Prot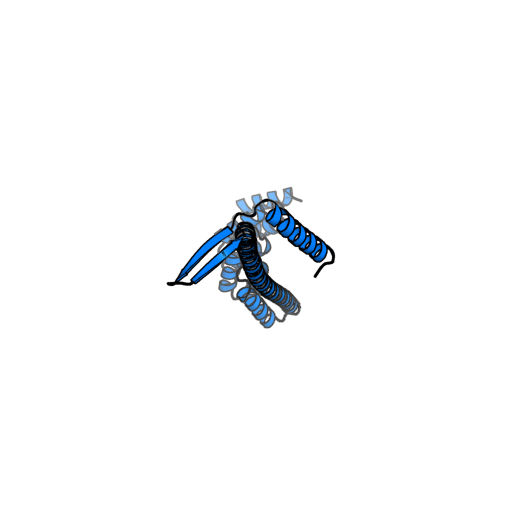ein AF-A0A382G0H4-F1 (afdb_monomer_lite)

InterPro domains:
  IPR011990 Tetratricopeptide-like helical domain superfamily [G3DSA:1.25.40.10] (64-218)
  IPR011990 Tetratricopeptide-like helical domain superfamily [SSF48452] (85-215)
  IPR019734 Tetratricopeptide repeat [PS50005] (88-121)
  IPR019734 Tetratricopeptide repeat [PS50005] (122-155)
  IPR019734 Tetratricopeptide repeat [SM00028] (88-121)
  IPR019734 Tetratricopeptide repeat [SM00028] (122-155)
  IPR019734 Tetratricopeptide repeat [SM00028] (156-189)

Structure (mmCIF, N/CA/C/O backbone):
data_AF-A0A382G0H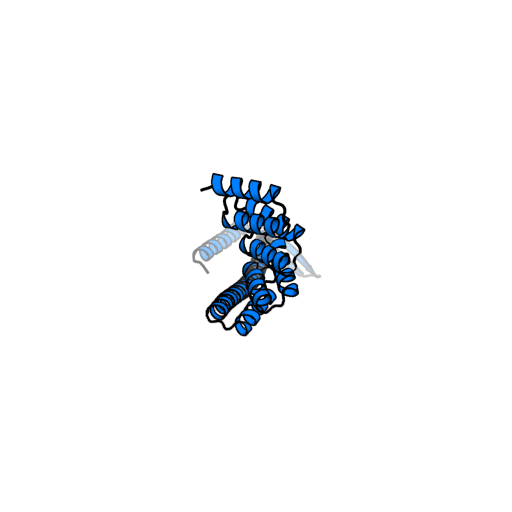4-F1
#
_entry.id   AF-A0A382G0H4-F1
#
loop_
_atom_site.group_PDB
_atom_site.id
_atom_site.type_symbol
_atom_site.label_atom_id
_atom_site.label_alt_id
_atom_site.label_comp_id
_atom_site.label_asym_id
_atom_site.label_entity_id
_atom_site.label_seq_id
_atom_site.pdbx_PDB_ins_code
_atom_site.Cartn_x
_atom_site.Cartn_y
_atom_site.Cartn_z
_atom_site.occupancy
_atom_site.B_iso_or_equiv
_atom_site.auth_seq_id
_atom_site.auth_comp_id
_atom_site.auth_asym_id
_atom_site.auth_atom_id
_atom_site.pdbx_PDB_model_num
ATOM 1 N N . VAL A 1 1 ? -27.866 -7.257 52.439 1.00 52.38 1 VAL A N 1
ATOM 2 C CA . VAL A 1 1 ? -27.111 -6.586 53.526 1.00 52.38 1 VAL A CA 1
ATOM 3 C C . VAL A 1 1 ? -26.127 -7.596 54.090 1.00 52.38 1 VAL A C 1
ATOM 5 O O . VAL A 1 1 ? -26.541 -8.709 54.379 1.00 52.38 1 VAL A O 1
ATOM 8 N N . SER A 1 2 ? -24.834 -7.273 54.139 1.00 75.44 2 SER A N 1
ATOM 9 C CA . SER A 1 2 ? -23.811 -8.191 54.664 1.00 75.44 2 SER A CA 1
ATOM 10 C C . SER A 1 2 ? -23.926 -8.290 56.189 1.00 75.44 2 SER A C 1
ATOM 12 O O . SER A 1 2 ? -24.222 -7.288 56.835 1.00 75.44 2 SER A O 1
ATOM 14 N N . PHE A 1 3 ? -23.655 -9.458 56.782 1.00 86.00 3 PHE A N 1
ATOM 15 C CA . PHE A 1 3 ? -23.614 -9.647 58.244 1.00 86.00 3 PHE A CA 1
ATOM 16 C C . PHE A 1 3 ? -22.713 -8.610 58.943 1.00 86.00 3 PHE A C 1
ATOM 18 O O . PHE A 1 3 ? -23.060 -8.076 59.994 1.00 86.00 3 PHE A O 1
ATOM 25 N N . LYS A 1 4 ? -21.608 -8.214 58.292 1.00 79.81 4 LYS A N 1
ATOM 26 C CA . LYS A 1 4 ? -20.722 -7.140 58.772 1.00 79.81 4 LYS A CA 1
ATOM 27 C C . LYS A 1 4 ? -21.429 -5.783 58.866 1.00 79.81 4 LYS A C 1
ATOM 29 O O . LYS A 1 4 ? -21.176 -5.029 59.796 1.00 79.81 4 LYS A O 1
ATOM 34 N N . SER A 1 5 ? -22.336 -5.477 57.938 1.00 70.25 5 SER A N 1
ATOM 35 C CA . SER A 1 5 ? -23.100 -4.223 57.934 1.00 70.25 5 SER A CA 1
ATOM 36 C C . SER A 1 5 ? -24.075 -4.137 59.111 1.00 70.25 5 SER A C 1
ATOM 38 O O . SER A 1 5 ? -24.280 -3.053 59.645 1.00 70.25 5 SER A O 1
ATOM 40 N N . ILE A 1 6 ? -24.637 -5.272 59.542 1.00 82.88 6 ILE A N 1
ATOM 41 C CA . ILE A 1 6 ? -25.563 -5.340 60.682 1.00 82.88 6 ILE A CA 1
ATOM 42 C C . ILE A 1 6 ? -24.813 -5.083 61.997 1.00 82.88 6 ILE A C 1
ATOM 44 O O . ILE A 1 6 ? -25.266 -4.283 62.808 1.00 82.88 6 ILE A O 1
ATOM 48 N N . ILE A 1 7 ? -23.634 -5.690 62.183 1.00 88.69 7 ILE A N 1
ATOM 49 C CA . ILE A 1 7 ? -22.802 -5.477 63.383 1.00 88.69 7 ILE A CA 1
ATOM 50 C C . ILE A 1 7 ? -22.368 -4.011 63.506 1.00 88.69 7 ILE A C 1
ATOM 52 O O . ILE A 1 7 ? -22.467 -3.428 64.583 1.00 88.69 7 ILE A O 1
ATOM 56 N N . ILE A 1 8 ? -21.925 -3.398 62.403 1.00 79.31 8 ILE A N 1
ATOM 57 C CA . ILE A 1 8 ? -21.518 -1.985 62.387 1.00 79.31 8 ILE A CA 1
ATOM 58 C C . ILE A 1 8 ? -22.703 -1.081 62.745 1.00 79.31 8 ILE A C 1
ATOM 60 O O . ILE A 1 8 ? -22.550 -0.159 63.541 1.00 79.31 8 ILE A O 1
ATOM 64 N N . PHE A 1 9 ? -23.893 -1.363 62.208 1.00 80.06 9 PHE A N 1
ATOM 65 C CA . PHE A 1 9 ? -25.100 -0.605 62.532 1.00 80.06 9 PHE A CA 1
ATOM 66 C C . PHE A 1 9 ? -25.438 -0.677 64.028 1.00 80.06 9 PHE A C 1
ATOM 68 O O . PHE A 1 9 ? -25.633 0.358 64.661 1.00 80.06 9 PHE A O 1
ATOM 75 N N . ILE A 1 10 ? -25.431 -1.881 64.610 1.00 81.56 10 ILE A N 1
ATOM 76 C CA . ILE A 1 10 ? -25.701 -2.083 66.041 1.00 81.56 10 ILE A CA 1
ATOM 77 C C . ILE A 1 10 ? -24.675 -1.336 66.906 1.00 81.56 10 ILE A C 1
ATOM 79 O O . ILE A 1 10 ? -25.057 -0.674 67.869 1.00 81.56 10 ILE A O 1
ATOM 83 N N . PHE A 1 11 ? -23.390 -1.382 66.543 1.00 86.56 11 PHE A N 1
ATOM 84 C CA . PHE A 1 11 ? -22.334 -0.651 67.246 1.00 86.56 11 PHE A CA 1
ATOM 85 C C . PHE A 1 11 ? -22.584 0.864 67.253 1.00 86.56 11 PHE A C 1
ATOM 87 O O . PHE A 1 11 ? -22.510 1.484 68.309 1.00 86.56 11 PHE A O 1
ATOM 94 N N . PHE A 1 12 ? -22.938 1.460 66.110 1.00 79.88 12 PHE A N 1
ATOM 95 C CA . PHE A 1 12 ? -23.222 2.898 66.027 1.00 79.88 12 PHE A CA 1
ATOM 96 C C . PHE A 1 12 ? -24.489 3.306 66.784 1.00 79.88 12 PHE A C 1
ATOM 98 O O . PHE A 1 12 ? -24.506 4.375 67.391 1.00 79.88 12 PHE A O 1
ATOM 105 N N . VAL A 1 13 ? -25.525 2.462 66.797 1.00 80.06 13 VAL A N 1
ATOM 106 C CA . VAL A 1 13 ? -26.732 2.699 67.606 1.00 80.06 13 VAL A CA 1
ATOM 107 C C . VAL A 1 13 ? -26.384 2.706 69.095 1.00 80.06 13 VAL A C 1
ATOM 109 O O . VAL A 1 13 ? -26.724 3.657 69.795 1.00 80.06 13 VAL A O 1
ATOM 112 N N . LEU A 1 14 ? -25.647 1.699 69.575 1.00 82.62 14 LEU A N 1
ATOM 113 C CA . LEU A 1 14 ? -25.214 1.628 70.975 1.00 82.62 14 LEU A CA 1
ATOM 114 C C . LEU A 1 14 ? -24.293 2.794 71.354 1.00 82.62 14 LEU A C 1
ATOM 116 O O . LEU A 1 14 ? -24.455 3.385 72.420 1.00 82.62 14 LEU A O 1
ATOM 120 N N . LEU A 1 15 ? -23.369 3.165 70.467 1.00 80.75 15 LEU A N 1
ATOM 121 C CA . LEU A 1 15 ? -22.464 4.293 70.663 1.00 80.75 15 LEU A CA 1
ATOM 122 C C . LEU A 1 15 ? -23.224 5.629 70.718 1.00 80.75 15 LEU A C 1
ATOM 124 O O . LEU A 1 15 ? -22.928 6.467 71.566 1.00 80.75 15 LEU A O 1
ATOM 128 N N . SER A 1 16 ? -24.241 5.811 69.869 1.00 72.50 16 SER A N 1
ATOM 129 C CA . SER A 1 16 ? -25.117 6.989 69.890 1.00 72.50 16 SER A CA 1
ATOM 130 C C . SER A 1 16 ? -25.909 7.087 71.193 1.00 72.50 16 SER A C 1
ATOM 132 O O . SER A 1 16 ? -26.017 8.173 71.758 1.00 72.50 16 SER A O 1
ATOM 134 N N . VAL A 1 17 ? -26.448 5.966 71.684 1.00 79.06 17 VAL A N 1
ATOM 135 C CA . VAL A 1 17 ? -27.155 5.911 72.973 1.00 79.06 17 VAL A CA 1
ATOM 136 C C . VAL A 1 17 ? -26.199 6.254 74.117 1.00 79.06 17 VAL A C 1
ATOM 138 O O . VAL A 1 17 ? -26.518 7.099 74.947 1.00 79.06 17 VAL A O 1
ATOM 141 N N . TYR A 1 18 ? -24.999 5.672 74.127 1.00 81.50 18 TYR A N 1
ATOM 142 C CA . TYR A 1 18 ? -23.977 5.943 75.140 1.00 81.50 18 TYR A CA 1
ATOM 143 C C . TYR A 1 18 ? -23.572 7.426 75.190 1.00 81.50 18 TYR A C 1
ATOM 145 O O . TYR A 1 18 ? -23.560 8.033 76.260 1.00 81.50 18 TYR A O 1
ATOM 153 N N . PHE A 1 19 ? -23.310 8.049 74.038 1.00 73.69 19 PHE A N 1
ATOM 154 C CA . PHE A 1 19 ? -22.972 9.473 73.992 1.00 73.69 19 PHE A CA 1
ATOM 155 C C . PHE A 1 19 ? -24.142 10.399 74.338 1.00 73.69 19 PHE A C 1
ATOM 157 O O . PHE A 1 19 ? -23.893 11.494 74.843 1.00 73.69 19 PHE A O 1
ATOM 164 N N . SER A 1 20 ? -25.390 9.968 74.118 1.00 72.56 20 SER A N 1
ATOM 165 C CA . SER A 1 20 ? -26.579 10.704 74.564 1.00 72.56 20 SER A CA 1
ATOM 166 C C . SER A 1 20 ? -26.647 10.815 76.087 1.00 72.56 20 SER A C 1
ATOM 168 O O . SER A 1 20 ? -27.095 11.837 76.594 1.00 72.56 20 SER A O 1
ATOM 170 N N . PHE A 1 21 ? -26.187 9.794 76.817 1.00 78.94 21 PHE A N 1
ATOM 171 C CA . PHE A 1 21 ? -26.101 9.855 78.279 1.00 78.94 21 PHE A CA 1
ATOM 172 C C . PHE A 1 21 ? -24.959 10.755 78.762 1.00 78.94 21 PHE A C 1
ATOM 174 O O . PHE A 1 21 ? -25.092 11.411 79.790 1.00 78.94 21 PHE A O 1
ATOM 181 N N . LEU A 1 22 ? -23.846 10.804 78.023 1.00 77.25 22 LEU A N 1
ATOM 182 C CA . LEU A 1 22 ? -22.690 11.635 78.376 1.00 77.25 22 LEU A CA 1
ATOM 183 C C . LEU A 1 22 ? -22.884 13.124 78.059 1.00 77.25 22 LEU A C 1
ATOM 185 O O . LEU A 1 22 ? -22.240 13.959 78.685 1.00 77.25 22 LEU A O 1
ATOM 189 N N . ASN A 1 23 ? -23.748 13.462 77.098 1.00 69.06 23 ASN A N 1
ATOM 190 C CA . ASN A 1 23 ? -24.004 14.837 76.666 1.00 69.06 23 ASN A CA 1
ATOM 191 C C . ASN A 1 23 ? -25.517 15.121 76.653 1.00 69.06 23 ASN A C 1
ATOM 193 O O . ASN A 1 23 ? -26.131 15.089 75.585 1.00 69.06 23 ASN A O 1
ATOM 197 N N . PRO A 1 24 ? -26.124 15.427 77.814 1.00 72.44 24 PRO A N 1
ATOM 198 C CA . PRO A 1 24 ? -27.562 15.671 77.938 1.00 72.44 24 PRO A CA 1
ATOM 199 C C . PRO A 1 24 ? -27.994 17.050 77.410 1.00 72.44 24 PRO A C 1
ATOM 201 O O . PRO A 1 24 ? -29.149 17.429 77.557 1.00 72.44 24 PRO A O 1
ATOM 204 N N . HIS A 1 25 ? -27.075 17.831 76.835 1.00 76.69 25 HIS A N 1
ATOM 205 C CA . HIS A 1 25 ? -27.379 19.156 76.311 1.00 76.69 25 HIS A CA 1
ATOM 206 C C . HIS A 1 25 ? -28.291 19.062 75.082 1.00 76.69 25 HIS A C 1
ATOM 208 O O . HIS A 1 25 ? -27.934 18.489 74.044 1.00 76.69 25 HIS A O 1
ATOM 214 N N . GLU A 1 26 ? -29.471 19.652 75.220 1.00 78.44 26 GLU A N 1
ATOM 215 C CA . GLU A 1 26 ? -30.471 19.776 74.169 1.00 78.44 26 GLU A CA 1
ATOM 216 C C . GLU A 1 26 ? -30.287 21.092 73.410 1.00 78.44 26 GLU A C 1
ATOM 218 O O . GLU A 1 26 ? -29.771 22.080 73.937 1.00 78.44 26 GLU A O 1
ATOM 223 N N . VAL A 1 27 ? -30.663 21.079 72.136 1.00 81.31 27 VAL A N 1
ATOM 224 C CA . VAL A 1 27 ? -30.616 22.235 71.246 1.00 81.31 27 VAL A CA 1
ATOM 225 C C . VAL A 1 27 ? -32.032 22.537 70.780 1.00 81.31 27 VAL A C 1
ATOM 227 O O . VAL A 1 27 ? -32.714 21.661 70.240 1.00 81.31 27 VAL A O 1
ATOM 230 N N . ASP A 1 28 ? -32.433 23.794 70.943 1.00 79.88 28 ASP A N 1
ATOM 231 C CA . ASP A 1 28 ? -33.751 24.278 70.551 1.00 79.88 28 ASP A CA 1
ATOM 232 C C . ASP A 1 28 ? -33.707 24.762 69.105 1.00 79.88 28 ASP A C 1
ATOM 234 O O . ASP A 1 28 ? -33.083 25.773 68.774 1.00 79.88 28 ASP A O 1
ATOM 238 N N . ILE A 1 29 ? -34.375 24.031 68.213 1.00 80.06 29 ILE A N 1
ATOM 239 C CA . ILE A 1 29 ? -34.471 24.407 66.802 1.00 80.06 29 ILE A CA 1
ATOM 240 C C . ILE A 1 29 ? -35.828 25.062 66.562 1.00 80.06 29 ILE A C 1
ATOM 242 O O . ILE A 1 29 ? -36.865 24.393 66.558 1.00 80.06 29 ILE A O 1
ATOM 246 N N . HIS A 1 30 ? -35.823 26.375 66.340 1.00 82.12 30 HIS A N 1
ATOM 247 C CA . HIS A 1 30 ? -37.019 27.151 66.020 1.00 82.12 30 HIS A CA 1
ATOM 248 C C . HIS A 1 30 ? -37.256 27.160 64.503 1.00 82.12 30 HIS A C 1
ATOM 250 O O . HIS A 1 30 ? -36.470 27.736 63.756 1.00 82.12 30 HIS A O 1
ATOM 256 N N . PHE A 1 31 ? -38.338 26.526 64.037 1.00 72.12 31 PHE A N 1
ATOM 257 C CA . PHE A 1 31 ? -38.636 26.407 62.599 1.00 72.12 31 PHE A CA 1
ATOM 258 C C . PHE A 1 31 ? -39.571 27.506 62.071 1.00 72.12 31 PHE A C 1
ATOM 260 O O . PHE A 1 31 ? -39.387 27.988 60.957 1.00 72.12 31 PHE A O 1
ATOM 267 N N . ALA A 1 32 ? -40.586 27.895 62.846 1.00 75.12 32 ALA A N 1
ATOM 268 C CA . ALA A 1 32 ? -41.518 28.985 62.536 1.00 75.12 32 ALA A CA 1
ATOM 269 C C . ALA A 1 32 ? -42.306 29.370 63.799 1.00 75.12 32 ALA A C 1
ATOM 271 O O . ALA A 1 32 ? -42.308 28.605 64.766 1.00 75.12 32 ALA A O 1
ATOM 272 N N . GLN A 1 33 ? -42.972 30.536 63.783 1.00 67.56 33 GLN A N 1
ATOM 273 C CA . GLN A 1 33 ? -43.710 31.129 64.913 1.00 67.56 33 GLN A CA 1
ATOM 274 C C . GLN A 1 33 ? -44.434 30.078 65.778 1.00 67.56 33 GLN A C 1
ATOM 276 O O . GLN A 1 33 ? -45.454 29.515 65.386 1.00 67.56 33 GLN A O 1
ATOM 281 N N . GLY A 1 34 ? -43.868 29.820 66.962 1.00 72.06 34 GLY A N 1
ATOM 282 C CA . GLY A 1 34 ? -44.442 28.965 68.003 1.00 72.06 34 GLY A CA 1
ATOM 283 C C . GLY A 1 34 ? -44.065 27.479 67.971 1.00 72.06 34 GLY A C 1
ATOM 284 O O . GLY A 1 34 ? -44.500 26.756 68.860 1.00 72.06 34 GLY A O 1
ATOM 285 N N . ARG A 1 35 ? -43.272 26.994 67.002 1.00 72.81 35 ARG A N 1
ATOM 286 C CA . ARG A 1 35 ? -42.815 25.589 66.968 1.00 72.81 35 ARG A CA 1
ATOM 287 C C . ARG A 1 35 ? -41.302 25.483 67.151 1.00 72.81 35 ARG A C 1
ATOM 289 O O . ARG A 1 35 ? -40.535 25.794 66.236 1.00 72.81 35 ARG A O 1
ATOM 296 N N . SER A 1 36 ? -40.901 25.018 68.331 1.00 77.94 36 SER A N 1
ATOM 297 C CA . SER A 1 36 ? -39.541 24.600 68.670 1.00 77.94 36 SER A CA 1
ATOM 298 C C . SER A 1 36 ? -39.483 23.086 68.845 1.00 77.94 36 SER A C 1
ATOM 300 O O . SER A 1 36 ? -40.392 22.486 69.417 1.00 77.94 36 SER A O 1
ATOM 302 N N . PHE A 1 37 ? -38.414 22.472 68.346 1.00 78.81 37 PHE A N 1
ATOM 303 C CA . PHE A 1 37 ? -38.080 21.083 68.647 1.00 78.81 37 PHE A CA 1
ATOM 304 C C . PHE A 1 37 ? -36.863 21.048 69.560 1.00 78.81 37 PHE A C 1
ATOM 306 O O . PHE A 1 37 ? -35.849 21.670 69.246 1.00 78.81 37 PHE A O 1
ATOM 313 N N . HIS A 1 38 ? -36.976 20.292 70.647 1.00 79.25 38 HIS A N 1
ATOM 314 C CA . HIS A 1 38 ? -35.876 19.995 71.555 1.00 79.25 38 HIS A CA 1
ATOM 315 C C . HIS A 1 38 ? -35.211 18.709 71.073 1.00 79.25 38 HIS A C 1
ATOM 317 O O . HIS A 1 38 ? -35.837 17.646 71.050 1.00 79.25 38 HIS A O 1
ATOM 323 N N . LEU A 1 39 ? -33.974 18.815 70.592 1.00 78.62 39 LEU A N 1
ATOM 324 C CA . LEU A 1 39 ? -33.223 17.672 70.083 1.00 78.62 39 LEU A CA 1
ATOM 325 C C . LEU A 1 39 ? -31.893 17.552 70.828 1.00 78.62 39 LEU A C 1
ATOM 327 O O . LEU A 1 39 ? -31.182 18.548 70.965 1.00 78.62 39 LEU A O 1
ATOM 331 N N . PRO A 1 40 ? -31.494 16.341 71.247 1.00 82.75 40 PRO A N 1
ATOM 332 C CA . PRO A 1 40 ? -30.159 16.118 71.781 1.00 82.75 40 PRO A CA 1
ATOM 333 C C . PRO A 1 40 ? -29.093 16.485 70.743 1.00 82.75 40 PRO A C 1
ATOM 335 O O . PRO A 1 40 ? -29.186 16.089 69.576 1.00 82.75 40 PRO A O 1
ATOM 338 N N . MET A 1 41 ? -28.035 17.182 71.163 1.00 80.31 41 MET A N 1
ATOM 339 C CA . MET A 1 41 ? -26.959 17.628 70.263 1.00 80.31 41 MET A CA 1
ATOM 340 C C . MET A 1 41 ? -26.310 16.468 69.479 1.00 80.31 41 MET A C 1
ATOM 342 O O . MET A 1 41 ? -25.898 16.632 68.328 1.00 80.31 41 MET A O 1
ATOM 346 N N . ILE A 1 42 ? -26.289 15.262 70.059 1.00 77.69 42 ILE A N 1
ATOM 347 C CA . ILE A 1 42 ? -25.763 14.046 69.422 1.00 77.69 42 ILE A CA 1
ATOM 348 C C . ILE A 1 42 ? -26.542 13.649 68.157 1.00 77.69 42 ILE A C 1
ATOM 350 O O . ILE A 1 42 ? -25.948 13.146 67.205 1.00 77.69 42 ILE A O 1
ATOM 354 N N . VAL A 1 43 ? -27.853 13.919 68.106 1.00 77.69 43 VAL A N 1
ATOM 355 C CA . VAL A 1 43 ? -28.708 13.616 66.946 1.00 77.69 43 VAL A CA 1
ATOM 356 C C . VAL A 1 43 ? -28.336 14.516 65.769 1.00 77.69 43 VAL A C 1
ATOM 358 O O . VAL A 1 43 ? -28.229 14.046 64.636 1.00 77.69 43 VAL A O 1
ATOM 361 N N . LEU A 1 44 ? -28.062 15.795 66.038 1.00 80.81 44 LEU A N 1
ATOM 362 C CA . LEU A 1 44 ? -27.576 16.746 65.034 1.00 80.81 44 LEU A CA 1
ATOM 363 C C . LEU A 1 44 ? -26.178 16.375 64.528 1.00 80.81 44 LEU A C 1
ATOM 365 O O . LEU A 1 44 ? -25.915 16.442 63.325 1.00 80.81 44 LEU A O 1
ATOM 369 N N . PHE A 1 45 ? -25.295 15.939 65.430 1.00 82.19 45 PHE A N 1
ATOM 370 C CA . PHE A 1 45 ? -23.956 15.476 65.073 1.00 82.19 45 PHE A CA 1
ATOM 371 C C . PHE A 1 45 ? -23.994 14.219 64.191 1.00 82.19 45 PHE A C 1
ATOM 373 O O . PHE A 1 45 ? -23.385 14.203 63.122 1.00 82.19 45 PHE A O 1
ATOM 380 N N . LEU A 1 46 ? -24.761 13.190 64.570 1.00 79.69 46 LEU A N 1
ATOM 381 C CA . LEU A 1 46 ? -24.940 12.001 63.728 1.00 79.69 46 LEU A CA 1
ATOM 382 C C . LEU A 1 46 ? -25.571 12.356 62.376 1.00 79.69 46 LEU A C 1
ATOM 384 O O . LEU A 1 46 ? -25.154 11.821 61.349 1.00 79.69 46 LEU A O 1
ATOM 388 N N . GLY A 1 47 ? -26.546 13.270 62.366 1.00 81.69 47 GLY A N 1
ATOM 389 C CA . GLY A 1 47 ? -27.198 13.741 61.146 1.00 81.69 47 GLY A CA 1
ATOM 390 C C . GLY A 1 47 ? -26.227 14.400 60.163 1.00 81.69 47 GLY A C 1
ATOM 391 O O . GLY A 1 47 ? -26.267 14.096 58.971 1.00 81.69 47 GLY A O 1
ATOM 392 N N . SER A 1 48 ? -25.312 15.249 60.644 1.00 86.06 48 SER A N 1
ATOM 393 C CA . SER A 1 48 ? -24.324 15.920 59.785 1.00 86.06 48 SER A CA 1
ATOM 394 C C . SER A 1 48 ? -23.260 14.957 59.245 1.00 86.06 48 SER A C 1
ATOM 396 O O . SER A 1 48 ? -22.912 15.029 58.064 1.00 86.06 48 SER A O 1
ATOM 398 N N . VAL A 1 49 ? -22.806 13.997 60.060 1.00 81.06 49 VAL A N 1
ATOM 399 C CA . VAL A 1 49 ? -21.889 12.929 59.627 1.00 81.06 49 VAL A CA 1
ATOM 400 C C . VAL A 1 49 ? -22.547 12.051 58.561 1.00 81.06 49 VAL A C 1
ATOM 402 O O . VAL A 1 49 ? -21.942 11.786 57.521 1.00 81.06 49 VAL A O 1
ATOM 405 N N . LEU A 1 50 ? -23.804 11.645 58.772 1.00 78.88 50 LEU A N 1
ATOM 406 C CA . LEU A 1 50 ? -24.574 10.866 57.800 1.00 78.88 50 LEU A CA 1
ATOM 407 C C . LEU A 1 50 ? -24.733 11.627 56.475 1.00 78.88 50 LEU A C 1
ATOM 409 O O . LEU A 1 50 ? -24.530 11.054 55.404 1.00 78.88 50 LEU A O 1
ATOM 413 N N . LEU A 1 51 ? -25.047 12.924 56.545 1.00 84.50 51 LEU A N 1
ATOM 414 C CA . LEU A 1 51 ? -25.171 13.789 55.374 1.00 84.50 51 LEU A CA 1
ATOM 415 C C . LEU A 1 51 ? -23.841 13.894 54.608 1.00 84.50 51 LEU A C 1
ATOM 417 O O . LEU A 1 51 ? -23.829 13.774 53.384 1.00 84.50 51 LEU A O 1
ATOM 421 N N . GLY A 1 52 ? -22.715 14.034 55.315 1.00 83.06 52 GLY A N 1
ATOM 422 C CA . GLY A 1 52 ? -21.378 14.024 54.717 1.00 83.06 52 GLY A CA 1
ATOM 423 C C . GLY A 1 52 ? -21.049 12.709 54.002 1.00 83.06 52 GLY A C 1
ATOM 424 O O . GLY A 1 52 ? -20.557 12.729 52.873 1.00 83.06 52 GLY A O 1
ATOM 425 N N . ILE A 1 53 ? -21.384 11.564 54.609 1.00 76.94 53 ILE A N 1
ATOM 426 C CA . ILE A 1 53 ? -21.210 10.231 54.003 1.00 76.94 53 ILE A CA 1
ATOM 427 C C . ILE A 1 53 ? -22.073 10.084 52.744 1.00 76.94 53 ILE A C 1
ATOM 429 O O . ILE A 1 53 ? -21.594 9.574 51.730 1.00 76.94 53 ILE A O 1
ATOM 433 N N . LEU A 1 54 ? -23.324 10.554 52.779 1.00 75.88 54 LEU A N 1
ATOM 434 C CA . LEU A 1 54 ? -24.229 10.534 51.626 1.00 75.88 54 LEU A CA 1
ATOM 435 C C . LEU A 1 54 ? -23.689 11.378 50.465 1.00 75.88 54 LEU A C 1
ATOM 437 O O . LEU A 1 54 ? -23.654 10.903 49.329 1.00 75.88 54 LEU A O 1
ATOM 441 N N . ILE A 1 55 ? -23.211 12.593 50.747 1.00 84.06 55 ILE A N 1
ATOM 442 C CA . ILE A 1 55 ? -22.606 13.488 49.751 1.00 84.06 55 ILE A CA 1
ATOM 443 C C . ILE A 1 55 ? -21.337 12.859 49.162 1.00 84.06 55 ILE A C 1
ATOM 445 O O . ILE A 1 55 ? -21.196 12.799 47.940 1.00 84.06 55 ILE A O 1
ATOM 449 N N . ALA A 1 56 ? -20.438 12.334 50.001 1.00 76.50 56 ALA A N 1
ATOM 450 C CA . ALA A 1 56 ? -19.212 11.670 49.556 1.00 76.50 56 ALA A CA 1
ATOM 451 C C . ALA A 1 56 ? -19.504 10.422 48.704 1.00 76.50 56 ALA A C 1
ATOM 453 O O . ALA A 1 56 ? -18.879 10.223 47.659 1.00 76.50 56 ALA A O 1
ATOM 454 N N . GLY A 1 57 ? -20.489 9.612 49.103 1.00 74.12 57 GLY A N 1
ATOM 455 C CA . GLY A 1 57 ? -20.953 8.453 48.340 1.00 74.12 57 GLY A CA 1
ATOM 456 C C . GLY A 1 57 ? -21.551 8.843 46.988 1.00 74.12 57 GLY A C 1
ATOM 457 O O . GLY A 1 57 ? -21.244 8.214 45.975 1.00 74.12 57 GLY A O 1
ATOM 458 N N . PHE A 1 58 ? -22.337 9.922 46.943 1.00 79.31 58 PHE A N 1
ATOM 459 C CA . PHE A 1 58 ? -22.890 10.463 45.703 1.00 79.31 58 PHE A CA 1
ATOM 460 C C . PHE A 1 58 ? -21.788 10.993 44.771 1.00 79.31 58 PHE A C 1
ATOM 462 O O . PHE A 1 58 ? -21.725 10.596 43.608 1.00 79.31 58 PHE A O 1
ATOM 469 N N . LEU A 1 59 ? -20.855 11.807 45.273 1.00 77.56 59 LEU A N 1
ATOM 470 C CA . LEU A 1 59 ? -19.690 12.289 44.517 1.00 77.56 59 LEU A CA 1
ATOM 471 C C . LEU A 1 59 ? -18.852 11.132 43.959 1.00 77.56 59 LEU A C 1
ATOM 473 O O . LEU A 1 59 ? -18.539 11.112 42.767 1.00 77.56 59 LEU A O 1
ATOM 477 N N . HIS A 1 60 ? -18.549 10.121 44.773 1.00 74.62 60 HIS A N 1
ATOM 478 C CA . HIS A 1 60 ? -17.798 8.956 44.312 1.00 74.62 60 HIS A CA 1
ATOM 479 C C . HIS A 1 60 ? -18.588 8.126 43.279 1.00 74.62 60 HIS A C 1
ATOM 481 O O . HIS A 1 60 ? -18.011 7.639 42.298 1.00 74.62 60 HIS A O 1
ATOM 487 N N . GLY A 1 61 ? -19.905 7.989 43.453 1.00 73.50 61 GLY A N 1
ATOM 488 C CA . GLY A 1 61 ? -20.792 7.304 42.511 1.00 73.50 61 GLY A CA 1
ATOM 489 C C . GLY A 1 61 ? -20.892 8.013 41.159 1.00 73.50 61 GLY A C 1
ATOM 490 O O . GLY A 1 61 ? -20.776 7.377 40.113 1.00 73.50 61 GLY A O 1
ATOM 491 N N . THR A 1 62 ? -21.020 9.342 41.142 1.00 77.06 62 THR A N 1
ATOM 492 C CA . THR A 1 62 ? -21.064 10.101 39.879 1.00 77.06 62 THR A CA 1
ATOM 493 C C . THR A 1 62 ? -19.760 9.978 39.083 1.00 77.06 62 THR A C 1
ATOM 495 O O . THR A 1 62 ? -19.791 9.837 37.856 1.00 77.06 62 THR A O 1
ATOM 498 N N . LEU A 1 63 ? -18.607 9.936 39.762 1.00 71.31 63 LEU A N 1
ATOM 499 C CA . LEU A 1 63 ? -17.308 9.699 39.126 1.00 71.31 63 LEU A CA 1
ATOM 500 C C . LEU A 1 63 ? -17.205 8.294 38.510 1.00 71.31 63 LEU A C 1
ATOM 502 O O . LEU A 1 63 ? -16.690 8.151 37.395 1.00 71.31 63 LEU A O 1
ATOM 506 N N . SER A 1 64 ? -17.715 7.259 39.189 1.00 76.69 64 SER A N 1
ATOM 507 C CA . SER A 1 64 ? -17.686 5.883 38.672 1.00 76.69 64 SER A CA 1
ATOM 508 C C . SER A 1 64 ? -18.609 5.707 37.460 1.00 76.69 64 SER A C 1
ATOM 510 O O . SER A 1 64 ? -18.190 5.121 36.460 1.00 76.69 64 SER A O 1
ATOM 512 N N . ILE A 1 65 ? -19.803 6.311 37.488 1.00 76.69 65 ILE A N 1
ATOM 513 C CA . ILE A 1 65 ? -20.764 6.321 36.373 1.00 76.69 65 ILE A CA 1
ATOM 514 C C . ILE A 1 65 ? -20.168 7.035 35.157 1.00 76.69 65 ILE A C 1
ATOM 516 O O . ILE A 1 65 ? -20.206 6.507 34.045 1.00 76.69 65 ILE A O 1
ATOM 520 N N . LYS A 1 66 ? -19.542 8.203 35.351 1.00 78.75 66 LYS A N 1
ATOM 521 C CA . LYS A 1 66 ? -18.889 8.942 34.259 1.00 78.75 66 LYS A CA 1
ATOM 522 C C . LYS A 1 66 ? -17.753 8.132 33.625 1.00 78.75 66 LYS A C 1
ATOM 524 O O . LYS A 1 66 ? -17.637 8.091 32.398 1.00 78.75 66 LYS A O 1
ATOM 529 N N . LYS A 1 67 ? -16.928 7.457 34.438 1.00 79.81 67 LYS A N 1
ATOM 530 C CA . LYS A 1 67 ? -15.849 6.575 33.956 1.00 79.81 67 LYS A CA 1
ATOM 531 C C . LYS A 1 67 ? -16.406 5.366 33.197 1.00 79.81 67 LYS A C 1
ATOM 533 O O . LYS A 1 67 ? -15.891 5.042 32.130 1.00 79.81 67 LYS A O 1
ATOM 538 N N . PHE A 1 68 ? -17.470 4.746 33.704 1.00 80.31 68 PHE A N 1
ATOM 539 C CA . PHE A 1 68 ? -18.161 3.637 33.047 1.00 80.31 68 PHE A CA 1
ATOM 540 C C . PHE A 1 68 ? -18.736 4.047 31.684 1.00 80.31 68 PHE A C 1
ATOM 542 O O . PHE A 1 68 ? -18.452 3.387 30.689 1.00 80.31 68 PHE A O 1
ATOM 549 N N . LEU A 1 69 ? -19.447 5.177 31.601 1.00 81.81 69 LEU A N 1
ATOM 550 C CA . LEU A 1 69 ? -19.986 5.704 30.340 1.00 81.81 69 LEU A CA 1
ATOM 551 C C . LEU A 1 69 ? -18.881 6.016 29.325 1.00 81.81 69 LEU A C 1
ATOM 553 O O . LEU A 1 69 ? -19.011 5.687 28.145 1.00 81.81 69 LEU A O 1
ATOM 557 N N . ARG A 1 70 ? -17.766 6.605 29.781 1.00 82.19 70 ARG A N 1
ATOM 558 C CA . ARG A 1 70 ? -16.597 6.843 28.925 1.00 82.19 70 ARG A CA 1
ATOM 559 C C . ARG A 1 70 ? -16.036 5.531 28.375 1.00 82.19 70 ARG A C 1
ATOM 561 O O . ARG A 1 70 ? -15.789 5.450 27.177 1.00 82.19 70 ARG A O 1
ATOM 568 N N . ASN A 1 71 ? -15.888 4.515 29.223 1.00 84.25 71 ASN A N 1
ATOM 569 C CA . ASN A 1 71 ? -15.399 3.195 28.825 1.00 84.25 71 ASN A CA 1
ATOM 570 C C . ASN A 1 71 ? -16.365 2.472 27.874 1.00 84.25 71 ASN A C 1
ATOM 572 O O . ASN A 1 71 ? -15.923 1.814 26.940 1.00 84.25 71 ASN A O 1
ATOM 576 N N . LEU A 1 72 ? -17.678 2.605 28.071 1.00 84.00 72 LEU A N 1
ATOM 577 C CA . LEU A 1 72 ? -18.676 2.017 27.178 1.00 84.00 72 LEU A CA 1
ATOM 578 C C . LEU A 1 72 ? -18.618 2.667 25.788 1.00 84.00 72 LEU A C 1
ATOM 580 O O . LEU A 1 72 ? -18.673 1.982 24.766 1.00 84.00 72 LEU A O 1
ATOM 584 N N . LYS A 1 73 ? -18.442 3.994 25.750 1.00 82.50 73 LYS A N 1
ATOM 585 C CA . LYS A 1 73 ? -18.269 4.750 24.507 1.00 82.50 73 LYS A CA 1
ATOM 586 C C . LYS A 1 73 ? -16.992 4.332 23.776 1.00 82.50 73 LYS A C 1
ATOM 588 O O . LYS A 1 73 ? -17.053 4.044 22.582 1.00 82.50 73 LYS A O 1
ATOM 593 N N . THR A 1 74 ? -15.852 4.249 24.468 1.00 83.75 74 THR A N 1
ATOM 594 C CA . THR A 1 74 ? -14.591 3.802 23.852 1.00 83.75 74 THR A CA 1
ATOM 595 C C . THR A 1 74 ? -14.666 2.346 23.402 1.00 83.75 74 THR A C 1
ATOM 597 O O . THR A 1 74 ? -14.268 2.054 22.280 1.00 83.75 74 THR A O 1
ATOM 600 N N . ALA A 1 75 ? -15.254 1.448 24.197 1.00 82.62 75 ALA A N 1
ATOM 601 C CA . ALA A 1 75 ? -15.473 0.055 23.808 1.00 82.62 75 ALA A CA 1
ATOM 602 C C . ALA A 1 75 ? -16.346 -0.063 22.548 1.00 82.62 75 ALA A C 1
ATOM 604 O O . ALA A 1 75 ? -16.051 -0.867 21.666 1.00 82.62 75 ALA A O 1
ATOM 605 N N . GLY A 1 76 ? -17.382 0.772 22.420 1.00 81.12 76 GLY A N 1
ATOM 606 C CA . GLY A 1 76 ? -18.202 0.854 21.212 1.00 81.12 76 GLY A CA 1
ATOM 607 C C . GLY A 1 76 ? -17.410 1.307 19.981 1.00 81.12 76 GLY A C 1
ATOM 608 O O . GLY A 1 76 ? -17.513 0.679 18.926 1.00 81.12 76 GLY A O 1
ATOM 609 N N . HIS A 1 77 ? -16.591 2.356 20.114 1.00 78.88 77 HIS A N 1
ATOM 610 C CA . HIS A 1 77 ? -15.717 2.828 19.032 1.00 78.88 77 HIS A CA 1
ATOM 611 C C . HIS A 1 77 ? -14.684 1.773 18.623 1.00 78.88 77 HIS A C 1
ATOM 613 O O . HIS A 1 77 ? -14.580 1.465 17.439 1.00 78.88 77 HIS A O 1
ATOM 619 N N . VAL A 1 78 ? -13.993 1.162 19.589 1.00 82.06 78 VAL A N 1
ATOM 620 C CA . VAL A 1 78 ? -12.999 0.105 19.344 1.00 82.06 78 VAL A CA 1
ATOM 621 C C . VAL A 1 78 ? -13.645 -1.112 18.685 1.00 82.06 78 VAL A C 1
ATOM 623 O O . VAL A 1 78 ? -13.110 -1.641 17.717 1.00 82.06 78 VAL A O 1
ATOM 626 N N . LYS A 1 79 ? -14.834 -1.536 19.134 1.00 83.44 79 LYS A N 1
ATOM 627 C CA . LYS A 1 79 ? -15.556 -2.659 18.518 1.00 83.44 79 LYS A CA 1
ATOM 628 C C . LYS A 1 79 ? -15.925 -2.369 17.061 1.00 83.44 79 LYS A C 1
ATOM 630 O O . LYS A 1 79 ? -15.738 -3.236 16.211 1.00 83.44 79 LYS A O 1
ATOM 635 N N . ARG A 1 80 ? -16.421 -1.160 16.767 1.00 80.44 80 ARG A N 1
ATOM 636 C CA . ARG A 1 80 ? -16.737 -0.734 15.392 1.00 80.44 80 ARG A CA 1
ATOM 637 C C . ARG A 1 80 ? -15.483 -0.673 14.523 1.00 80.44 80 ARG A C 1
ATOM 639 O O . ARG A 1 80 ? -15.501 -1.209 13.424 1.00 80.44 80 ARG A O 1
ATOM 646 N N . GLN A 1 81 ? -14.398 -0.089 15.027 1.00 81.50 81 GLN A N 1
ATOM 647 C CA . GLN A 1 81 ? -13.129 -0.011 14.306 1.00 81.50 81 GLN A CA 1
ATOM 648 C C . GLN A 1 81 ? -12.552 -1.403 14.022 1.00 81.50 81 GLN A C 1
ATOM 650 O O . GLN A 1 81 ? -12.197 -1.689 12.885 1.00 81.50 81 GLN A O 1
ATOM 655 N N . ASN A 1 82 ? -12.564 -2.308 15.002 1.00 82.44 82 ASN A N 1
ATOM 656 C CA . ASN A 1 82 ? -12.132 -3.694 14.809 1.00 82.44 82 ASN A CA 1
ATOM 657 C C . ASN A 1 82 ? -12.988 -4.433 13.774 1.00 82.44 82 ASN A C 1
ATOM 659 O O . ASN A 1 82 ? -12.463 -5.222 12.995 1.00 82.44 82 ASN A O 1
ATOM 663 N N . GLN A 1 83 ? -14.299 -4.188 13.744 1.00 85.62 83 GLN A N 1
ATOM 664 C CA . GLN A 1 83 ? -15.180 -4.780 12.739 1.00 85.62 83 GLN A CA 1
ATOM 665 C C . GLN A 1 83 ? -14.880 -4.245 11.331 1.00 85.62 83 GLN A C 1
ATOM 667 O O . GLN A 1 83 ? -14.850 -5.024 10.379 1.00 85.62 83 GLN A O 1
ATOM 672 N N . THR A 1 84 ? -14.625 -2.941 11.200 1.00 84.81 84 THR A N 1
ATOM 673 C CA . THR A 1 84 ? -14.185 -2.324 9.942 1.00 84.81 84 THR A CA 1
ATOM 674 C C . THR A 1 84 ? -12.847 -2.901 9.487 1.00 84.81 84 THR A C 1
ATOM 676 O O . THR A 1 84 ? -12.737 -3.291 8.329 1.00 84.81 84 THR A O 1
ATOM 679 N N . ASN A 1 85 ? -11.870 -3.037 10.388 1.00 84.88 85 ASN A N 1
ATOM 680 C CA . ASN A 1 85 ? -10.556 -3.599 10.071 1.00 84.88 85 ASN A CA 1
ATOM 681 C C . ASN A 1 85 ? -10.665 -5.049 9.589 1.00 84.88 85 ASN A C 1
ATOM 683 O O . ASN A 1 85 ? -10.207 -5.347 8.495 1.00 84.88 85 ASN A O 1
ATOM 687 N N . ARG A 1 86 ? -11.383 -5.913 10.321 1.00 88.25 86 ARG A N 1
ATOM 688 C CA . ARG A 1 86 ? -11.615 -7.311 9.907 1.00 88.25 86 ARG A CA 1
ATOM 689 C C . ARG A 1 86 ? -12.285 -7.420 8.543 1.00 88.25 86 ARG A C 1
ATOM 691 O O . ARG A 1 86 ? -11.963 -8.295 7.750 1.00 88.25 86 ARG A O 1
ATOM 698 N N . LYS A 1 87 ? -13.250 -6.541 8.265 1.00 91.44 87 LYS A N 1
ATOM 699 C CA . LYS A 1 87 ? -13.919 -6.509 6.962 1.00 91.44 87 LYS A CA 1
ATOM 700 C C . LYS A 1 87 ? -12.972 -6.026 5.855 1.00 91.44 87 LYS A C 1
ATOM 702 O O . LYS A 1 87 ? -13.060 -6.539 4.747 1.00 91.44 87 LYS A O 1
ATOM 707 N N . SER A 1 88 ? -12.090 -5.069 6.148 1.00 91.00 88 SER A N 1
ATOM 708 C CA . SER A 1 88 ? -11.045 -4.598 5.228 1.00 91.00 88 SER A CA 1
ATOM 709 C C . SER A 1 88 ? -10.035 -5.712 4.914 1.00 91.00 88 SER A C 1
ATOM 711 O O . SER A 1 88 ? -9.750 -5.959 3.749 1.00 91.00 88 SER A O 1
ATOM 713 N N . GLU A 1 89 ? -9.580 -6.449 5.931 1.00 90.19 89 GLU A N 1
ATOM 714 C CA . GLU A 1 89 ? -8.686 -7.611 5.793 1.00 90.19 89 GLU A CA 1
ATOM 715 C C . GLU A 1 89 ? -9.320 -8.717 4.940 1.00 90.19 89 GLU A C 1
ATOM 717 O O . GLU A 1 89 ? -8.732 -9.141 3.951 1.00 90.19 89 GLU A O 1
ATOM 722 N N . ALA A 1 90 ? -10.564 -9.106 5.234 1.00 93.12 90 ALA A N 1
ATOM 723 C CA . ALA A 1 90 ? -11.270 -10.115 4.442 1.00 93.12 90 ALA A CA 1
ATOM 724 C C . ALA A 1 90 ? -11.480 -9.686 2.975 1.00 93.12 90 ALA A C 1
ATOM 726 O O . ALA A 1 90 ? -11.462 -10.514 2.065 1.00 93.12 90 ALA A O 1
ATOM 727 N N . LEU A 1 91 ? -11.691 -8.388 2.723 1.00 95.19 91 LEU A N 1
ATOM 728 C CA . LEU A 1 91 ? -11.772 -7.853 1.361 1.00 95.19 91 LEU A CA 1
ATOM 729 C C . LEU A 1 91 ? -10.416 -7.883 0.650 1.00 95.19 91 LEU A C 1
ATOM 731 O O . LEU A 1 91 ? -10.390 -8.117 -0.556 1.00 95.19 91 LEU A O 1
ATOM 735 N N . LEU A 1 92 ? -9.321 -7.654 1.376 1.00 94.81 92 LEU A N 1
ATOM 736 C CA . LEU A 1 92 ? -7.964 -7.722 0.841 1.00 94.81 92 LEU A CA 1
ATOM 737 C C . LEU A 1 92 ? -7.608 -9.155 0.428 1.00 94.81 92 LEU A C 1
ATOM 739 O O . LEU A 1 92 ? -7.178 -9.359 -0.702 1.00 94.81 92 LEU A O 1
ATOM 743 N N . GLU A 1 93 ? -7.885 -10.141 1.282 1.00 94.75 93 GLU A N 1
ATOM 744 C CA . GLU A 1 93 ? -7.697 -11.564 0.958 1.00 94.75 93 GLU A CA 1
ATOM 745 C C . GLU A 1 93 ? -8.533 -11.985 -0.260 1.00 94.75 93 GLU 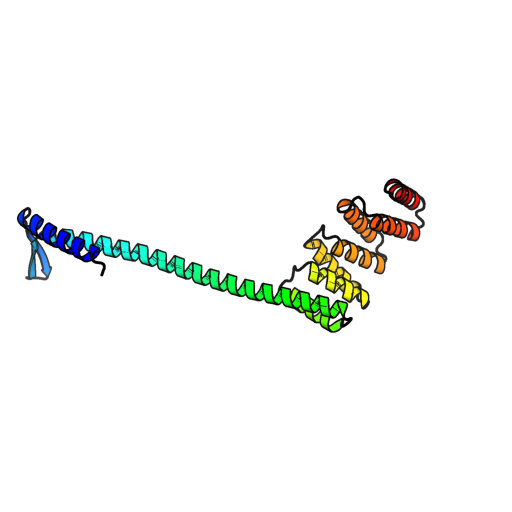A C 1
ATOM 747 O O . GLU A 1 93 ? -8.051 -12.667 -1.165 1.00 94.75 93 GLU A O 1
ATOM 752 N N . ALA A 1 94 ? -9.793 -11.541 -0.330 1.00 94.88 94 ALA A N 1
ATOM 753 C CA . ALA A 1 94 ? -10.644 -11.810 -1.485 1.00 94.88 94 ALA A CA 1
ATOM 754 C C . ALA A 1 94 ? -10.100 -11.162 -2.771 1.00 94.88 94 ALA A C 1
ATOM 756 O O . ALA A 1 94 ? -10.174 -11.775 -3.836 1.00 94.88 94 ALA A O 1
ATOM 757 N N . ALA A 1 95 ? -9.562 -9.940 -2.684 1.00 95.88 95 ALA A N 1
ATOM 758 C CA . ALA A 1 95 ? -8.938 -9.259 -3.814 1.00 95.88 95 ALA A CA 1
ATOM 759 C C . ALA A 1 95 ? -7.721 -10.038 -4.328 1.00 95.88 95 ALA A C 1
ATOM 761 O O . ALA A 1 95 ? -7.635 -10.309 -5.522 1.00 95.88 95 ALA A O 1
ATOM 762 N N . GLU A 1 96 ? -6.837 -10.461 -3.422 1.00 94.44 96 GLU A N 1
ATOM 763 C CA . GLU A 1 96 ? -5.650 -11.254 -3.752 1.00 94.44 96 GLU A CA 1
ATOM 764 C C . GLU A 1 96 ? -6.039 -12.567 -4.448 1.00 94.44 96 GLU A C 1
ATOM 766 O O . GLU A 1 96 ? -5.546 -12.851 -5.538 1.00 94.44 96 GLU A O 1
ATOM 771 N N . ASN A 1 97 ? -7.023 -13.295 -3.915 1.00 96.31 97 ASN A N 1
ATOM 772 C CA . ASN A 1 97 ? -7.523 -14.526 -4.531 1.00 96.31 97 ASN A CA 1
ATOM 773 C C . ASN A 1 97 ? -8.131 -14.285 -5.929 1.00 96.31 97 ASN A C 1
ATOM 775 O O . ASN A 1 97 ? -7.865 -15.027 -6.876 1.00 96.31 97 ASN A O 1
ATOM 779 N N . PHE A 1 98 ? -8.917 -13.215 -6.109 1.00 95.88 98 PHE A N 1
ATOM 780 C CA . PHE A 1 98 ? -9.424 -12.864 -7.440 1.00 95.88 98 PHE A CA 1
ATOM 781 C C . PHE A 1 98 ? -8.298 -12.549 -8.425 1.00 95.88 98 PHE A C 1
ATOM 783 O O . PHE A 1 98 ? -8.415 -12.932 -9.589 1.00 95.88 98 PHE A O 1
ATOM 790 N N . SER A 1 99 ? -7.234 -11.880 -7.975 1.00 93.25 99 SER A N 1
ATOM 791 C CA . SER A 1 99 ? -6.054 -11.597 -8.792 1.00 93.25 99 SER A CA 1
ATOM 792 C C . SER A 1 99 ? -5.343 -12.883 -9.212 1.00 93.25 99 SER A C 1
ATOM 794 O O . SER A 1 99 ? -5.057 -13.055 -10.393 1.00 93.25 99 SER A O 1
ATOM 796 N N . GLU A 1 100 ? -5.108 -13.807 -8.277 1.00 92.81 100 GLU A N 1
ATOM 797 C CA . GLU A 1 100 ? -4.469 -15.103 -8.549 1.00 92.81 100 GLU A CA 1
ATOM 798 C C . GLU A 1 100 ? -5.298 -15.977 -9.500 1.00 92.81 100 GLU A C 1
ATOM 800 O O . GLU A 1 100 ? -4.751 -16.646 -10.373 1.00 92.81 100 GLU A O 1
ATOM 805 N N . CYS A 1 101 ? -6.627 -15.918 -9.393 1.00 94.00 101 CYS A N 1
ATOM 806 C CA . CYS A 1 101 ? -7.542 -16.617 -10.295 1.00 94.00 101 CYS A CA 1
ATOM 807 C C . CYS A 1 101 ? -7.753 -15.905 -11.649 1.00 94.00 101 CYS A C 1
ATOM 809 O O . CYS A 1 101 ? -8.554 -16.369 -12.462 1.00 94.00 101 CYS A O 1
ATOM 811 N N . GLY A 1 102 ? -7.105 -14.761 -11.895 1.00 92.69 102 GLY A N 1
ATOM 812 C CA . GLY A 1 102 ? -7.239 -13.989 -13.137 1.00 92.69 102 GLY A CA 1
ATOM 813 C C . GLY A 1 102 ? -8.550 -13.203 -13.281 1.00 92.69 102 GLY A C 1
ATOM 814 O O . GLY A 1 102 ? -8.823 -12.625 -14.334 1.00 92.69 102 GLY A O 1
ATOM 815 N N . TYR A 1 103 ? -9.375 -13.117 -12.234 1.00 95.19 103 TYR A N 1
ATOM 816 C CA . TYR A 1 103 ? -10.600 -12.313 -12.219 1.00 95.19 103 TYR A CA 1
ATOM 817 C C . TYR A 1 103 ? -10.296 -10.831 -11.937 1.00 95.19 103 TYR A C 1
ATOM 819 O O . TYR A 1 103 ? -10.752 -10.262 -10.940 1.00 95.19 103 TYR A O 1
ATOM 827 N N . LEU A 1 104 ? -9.551 -10.184 -12.840 1.00 93.25 104 LEU A N 1
ATOM 828 C CA . LEU A 1 104 ? -8.996 -8.836 -12.644 1.00 93.25 104 LEU A CA 1
ATOM 829 C C . LEU A 1 104 ? -10.052 -7.774 -12.295 1.00 93.25 104 LEU A C 1
ATOM 831 O O . LEU A 1 104 ? -9.842 -6.972 -11.390 1.00 93.25 104 LEU A O 1
ATOM 835 N N . SER A 1 105 ? -11.227 -7.794 -12.932 1.00 94.88 105 SER A N 1
ATOM 836 C CA . SER A 1 105 ? -12.301 -6.828 -12.641 1.00 94.88 105 SER A CA 1
ATOM 837 C C . SER A 1 105 ? -12.853 -6.953 -11.214 1.00 94.88 105 SER A C 1
ATOM 839 O O . SER A 1 105 ? -13.112 -5.946 -10.550 1.00 94.88 105 SER A O 1
ATOM 841 N N . LYS A 1 106 ? -12.992 -8.185 -10.705 1.00 95.62 106 LYS A N 1
ATOM 842 C CA . LYS A 1 106 ? -13.409 -8.437 -9.317 1.00 95.62 106 LYS A CA 1
ATOM 843 C C . LYS A 1 106 ? -12.314 -8.037 -8.335 1.00 95.62 106 LYS A C 1
ATOM 845 O O . LYS A 1 106 ? -12.628 -7.444 -7.305 1.00 95.62 106 LYS A O 1
ATOM 850 N N . SER A 1 107 ? -11.056 -8.313 -8.681 1.00 96.75 107 SER A N 1
ATOM 851 C CA . SER A 1 107 ? -9.893 -7.910 -7.890 1.00 96.75 107 SER A CA 1
ATOM 852 C C . SER A 1 107 ? -9.825 -6.392 -7.724 1.00 96.75 107 SER A C 1
ATOM 854 O O . SER A 1 107 ? -9.717 -5.904 -6.603 1.00 96.75 107 SER A O 1
ATOM 856 N N . ILE A 1 108 ? -9.970 -5.636 -8.817 1.00 96.88 108 ILE A N 1
ATOM 857 C CA . ILE A 1 108 ? -9.992 -4.165 -8.796 1.00 96.88 108 ILE A CA 1
ATOM 858 C C . ILE A 1 108 ? -11.103 -3.658 -7.880 1.00 96.88 108 ILE A C 1
ATOM 860 O O . ILE A 1 108 ? -10.837 -2.890 -6.959 1.00 96.88 108 ILE A O 1
ATOM 864 N N . SER A 1 109 ? -12.335 -4.146 -8.068 1.00 97.06 109 SER A N 1
ATOM 865 C CA . SER A 1 109 ? -13.471 -3.730 -7.236 1.00 97.06 109 SER A CA 1
ATOM 866 C C . SER A 1 109 ? -13.254 -4.044 -5.751 1.00 97.06 109 SER A C 1
ATOM 868 O O . SER A 1 109 ? -13.680 -3.283 -4.878 1.00 97.06 109 SER A O 1
ATOM 870 N N . ALA A 1 110 ? -12.601 -5.164 -5.437 1.00 96.88 110 ALA A N 1
ATOM 871 C CA . ALA A 1 110 ? -12.275 -5.529 -4.067 1.00 96.88 110 ALA A CA 1
ATOM 872 C C . ALA A 1 110 ? -11.197 -4.602 -3.475 1.00 96.88 110 ALA A C 1
ATOM 874 O O . ALA A 1 110 ? -11.415 -4.062 -2.388 1.00 96.88 110 ALA A O 1
ATOM 875 N N . TYR A 1 111 ? -10.108 -4.322 -4.199 1.00 97.62 111 TYR A N 1
ATOM 876 C CA . TYR A 1 111 ? -9.085 -3.368 -3.754 1.00 97.62 111 TYR A CA 1
ATOM 877 C C . TYR A 1 111 ? -9.634 -1.947 -3.582 1.00 97.62 111 TYR A C 1
ATOM 879 O O . TYR A 1 111 ? -9.333 -1.295 -2.585 1.00 97.62 111 TYR A O 1
ATOM 887 N N . GLU A 1 112 ? -10.505 -1.472 -4.472 1.00 97.00 112 GLU A N 1
ATOM 888 C CA . GLU A 1 112 ? -11.170 -0.170 -4.317 1.00 97.00 112 GLU A CA 1
ATOM 889 C C . GLU A 1 112 ? -12.020 -0.108 -3.041 1.00 97.00 112 GLU A C 1
ATOM 891 O O . GLU A 1 112 ? -12.009 0.894 -2.326 1.00 97.00 112 GLU A O 1
ATOM 896 N N . LYS A 1 113 ? -12.722 -1.194 -2.691 1.00 96.50 113 LYS A N 1
ATOM 897 C CA . LYS A 1 113 ? -13.463 -1.276 -1.421 1.00 96.50 113 LYS A CA 1
ATOM 898 C C . LYS A 1 113 ? -12.532 -1.248 -0.211 1.00 96.50 113 LYS A C 1
ATOM 900 O O . LYS A 1 113 ? -12.871 -0.586 0.771 1.00 96.50 113 LYS A O 1
ATOM 905 N N . VAL A 1 114 ? -11.377 -1.915 -0.282 1.00 96.31 114 VAL A N 1
ATOM 906 C CA . VAL A 1 114 ? -10.342 -1.823 0.761 1.00 96.31 114 VAL A CA 1
ATOM 907 C C . VAL A 1 114 ? -9.883 -0.377 0.911 1.00 96.31 114 VAL A C 1
ATOM 909 O O . VAL A 1 114 ? -9.882 0.142 2.022 1.00 96.31 114 VAL A O 1
ATOM 912 N N . LEU A 1 115 ? -9.574 0.311 -0.189 1.00 95.75 115 LEU A N 1
ATOM 913 C CA . LEU A 1 115 ? -9.113 1.702 -0.163 1.00 95.75 115 LEU A CA 1
ATOM 914 C C . LEU A 1 115 ? -10.194 2.685 0.309 1.00 95.75 115 LEU A C 1
ATOM 916 O O . LEU A 1 115 ? -9.874 3.653 0.991 1.00 95.75 115 LEU A O 1
ATOM 920 N N . ASN A 1 116 ? -11.476 2.416 0.059 1.00 94.50 116 ASN A N 1
ATOM 921 C CA . ASN A 1 116 ? -12.573 3.212 0.624 1.00 94.50 116 ASN A CA 1
ATOM 922 C C . ASN A 1 116 ? -12.667 3.090 2.154 1.00 94.50 116 ASN A C 1
ATOM 924 O O . ASN A 1 116 ? -13.074 4.030 2.834 1.00 94.50 116 ASN A O 1
ATOM 928 N N . MET A 1 117 ? -12.308 1.930 2.709 1.00 91.38 117 MET A N 1
ATOM 929 C CA . MET A 1 117 ? -12.313 1.684 4.157 1.00 91.38 117 MET A CA 1
ATOM 930 C C . MET A 1 117 ? -10.987 2.062 4.823 1.00 91.38 117 MET A C 1
ATOM 932 O O . MET A 1 117 ? -10.947 2.412 6.002 1.00 91.38 117 MET A O 1
ATOM 936 N N . SER A 1 118 ? -9.887 1.948 4.088 1.00 91.62 118 SER A N 1
ATOM 937 C CA . SER A 1 118 ? -8.518 2.156 4.544 1.00 91.62 118 SER A CA 1
ATOM 938 C C . SER A 1 118 ? -7.719 2.854 3.436 1.00 91.62 118 SER A C 1
ATOM 940 O O . SER A 1 118 ? -6.934 2.202 2.745 1.00 91.62 118 SER A O 1
ATOM 942 N N . PRO A 1 119 ? -7.880 4.184 3.271 1.00 93.94 119 PRO A N 1
ATOM 943 C CA . PRO A 1 119 ? -7.293 4.936 2.153 1.00 93.94 119 PRO A CA 1
ATOM 944 C C . PRO A 1 119 ? -5.769 4.883 2.070 1.00 93.94 119 PRO A C 1
ATOM 946 O O . PRO A 1 119 ? -5.201 5.132 1.010 1.00 93.94 119 PRO A O 1
ATOM 949 N N . ASN A 1 120 ? -5.113 4.553 3.182 1.00 95.12 120 ASN A N 1
ATOM 950 C CA . ASN A 1 120 ? -3.660 4.505 3.291 1.00 95.12 120 ASN A CA 1
ATOM 951 C C . ASN A 1 120 ? -3.117 3.066 3.294 1.00 95.12 120 ASN A C 1
ATOM 953 O O . ASN A 1 120 ? -2.000 2.827 3.749 1.00 95.12 120 ASN A O 1
ATOM 957 N N . ASN A 1 121 ? -3.905 2.082 2.848 1.00 95.44 121 ASN A N 1
ATOM 958 C CA . ASN A 1 121 ? -3.439 0.702 2.762 1.00 95.44 121 ASN A CA 1
ATOM 959 C C . ASN A 1 121 ? -2.446 0.550 1.597 1.00 95.44 121 ASN A C 1
ATOM 961 O O . ASN A 1 121 ? -2.840 0.444 0.438 1.00 95.44 121 ASN A O 1
ATOM 965 N N . VAL A 1 122 ? -1.153 0.520 1.930 1.00 97.31 122 VAL A N 1
ATOM 966 C CA . VAL A 1 122 ? -0.045 0.437 0.965 1.00 97.31 122 VAL A CA 1
ATOM 967 C C . VAL A 1 122 ? -0.124 -0.827 0.108 1.00 97.31 122 VAL A C 1
ATOM 969 O O . VAL A 1 122 ? 0.070 -0.738 -1.096 1.00 97.31 122 VAL A O 1
ATOM 972 N N . ASN A 1 123 ? -0.458 -1.989 0.686 1.00 95.75 123 ASN A N 1
ATOM 973 C CA . ASN A 1 123 ? -0.571 -3.233 -0.087 1.00 95.75 123 ASN A CA 1
ATOM 974 C C . ASN A 1 123 ? -1.682 -3.113 -1.144 1.00 95.75 123 ASN A C 1
ATOM 976 O O . ASN A 1 123 ? -1.447 -3.379 -2.318 1.00 95.75 123 ASN A O 1
ATOM 980 N N . ALA A 1 124 ? -2.863 -2.626 -0.754 1.00 96.94 124 ALA A N 1
ATOM 981 C CA . ALA A 1 124 ? -3.970 -2.431 -1.688 1.00 96.94 124 ALA A CA 1
ATOM 982 C C . ALA A 1 124 ? -3.643 -1.406 -2.788 1.00 96.94 124 ALA A C 1
ATOM 984 O O . ALA A 1 124 ? -3.961 -1.659 -3.947 1.00 96.94 124 ALA A O 1
ATOM 985 N N . LEU A 1 125 ? -2.983 -0.287 -2.451 1.00 98.38 125 LEU A N 1
ATOM 986 C CA . LEU A 1 125 ? -2.538 0.706 -3.438 1.00 98.38 125 LEU A CA 1
ATOM 987 C C . LEU A 1 125 ? -1.576 0.083 -4.458 1.00 98.38 125 LEU A C 1
ATOM 989 O O . LEU A 1 125 ? -1.792 0.218 -5.658 1.00 98.38 125 LEU A O 1
ATOM 993 N N . THR A 1 126 ? -0.560 -0.643 -3.990 1.00 98.19 126 THR A N 1
ATOM 994 C CA . THR A 1 126 ? 0.464 -1.247 -4.852 1.00 98.19 126 THR A CA 1
ATOM 995 C C . THR A 1 126 ? -0.089 -2.383 -5.708 1.00 98.19 126 THR A C 1
ATOM 997 O O . THR A 1 126 ? 0.205 -2.471 -6.896 1.00 98.19 126 THR A O 1
ATOM 1000 N N . ARG A 1 127 ? -0.928 -3.258 -5.145 1.00 97.56 127 ARG A N 1
ATOM 1001 C CA . ARG A 1 127 ? -1.550 -4.352 -5.908 1.00 97.56 127 ARG A CA 1
ATOM 1002 C C . ARG A 1 127 ? -2.515 -3.826 -6.961 1.00 97.56 127 ARG A C 1
ATOM 1004 O O . ARG A 1 127 ? -2.470 -4.286 -8.098 1.00 97.56 127 ARG A O 1
ATOM 1011 N N . LEU A 1 128 ? -3.341 -2.840 -6.605 1.00 98.06 128 LEU A N 1
ATOM 1012 C CA . LEU A 1 128 ? -4.230 -2.193 -7.562 1.00 98.06 128 LEU A CA 1
ATOM 1013 C C . LEU A 1 128 ? -3.431 -1.477 -8.656 1.00 98.06 128 LEU A C 1
ATOM 1015 O O . LEU A 1 128 ? -3.766 -1.631 -9.824 1.00 98.06 128 LEU A O 1
ATOM 1019 N N . GLY A 1 129 ? -2.365 -0.755 -8.295 1.00 98.06 129 GLY A N 1
ATOM 1020 C CA . GLY A 1 129 ? -1.482 -0.087 -9.251 1.00 98.06 129 GLY A CA 1
ATOM 1021 C C . GLY A 1 129 ? -0.892 -1.060 -10.270 1.00 98.06 129 GLY A C 1
ATOM 1022 O O . GLY A 1 129 ? -0.977 -0.814 -11.470 1.00 98.06 129 GLY A O 1
ATOM 1023 N N . ASN A 1 130 ? -0.388 -2.210 -9.815 1.00 97.38 130 ASN A N 1
ATOM 1024 C CA . ASN A 1 130 ? 0.118 -3.259 -10.703 1.00 97.38 130 ASN A CA 1
ATOM 1025 C C . ASN A 1 130 ? -0.955 -3.773 -11.677 1.00 97.38 130 ASN A C 1
ATOM 1027 O O . ASN A 1 130 ? -0.715 -3.800 -12.881 1.00 97.38 130 ASN A O 1
ATOM 1031 N N . ILE A 1 131 ? -2.146 -4.123 -11.178 1.00 96.62 131 ILE A N 1
ATOM 1032 C CA . ILE A 1 131 ? -3.238 -4.644 -12.019 1.00 96.62 131 ILE A CA 1
ATOM 1033 C C . ILE A 1 131 ? -3.698 -3.597 -13.041 1.00 96.62 131 ILE A C 1
ATOM 1035 O O . ILE A 1 131 ? -3.957 -3.914 -14.198 1.00 96.62 131 ILE A O 1
ATOM 1039 N N . VAL A 1 132 ? -3.812 -2.337 -12.625 1.00 97.19 132 VAL A N 1
ATOM 1040 C CA . VAL A 1 132 ? -4.259 -1.239 -13.490 1.00 97.19 132 VAL A CA 1
ATOM 1041 C C . VAL A 1 132 ? -3.211 -0.927 -14.568 1.00 97.19 132 VAL A C 1
ATOM 1043 O O . VAL A 1 132 ? -3.580 -0.731 -15.727 1.00 97.19 132 VAL A O 1
ATOM 1046 N N . ARG A 1 133 ? -1.910 -0.993 -14.239 1.00 96.94 133 ARG A N 1
ATOM 1047 C CA . ARG A 1 133 ? -0.829 -0.923 -15.239 1.00 96.94 133 ARG A CA 1
ATOM 1048 C C . ARG A 1 133 ? -0.929 -2.066 -16.246 1.00 96.94 133 ARG A C 1
ATOM 1050 O O . ARG A 1 133 ? -0.796 -1.823 -17.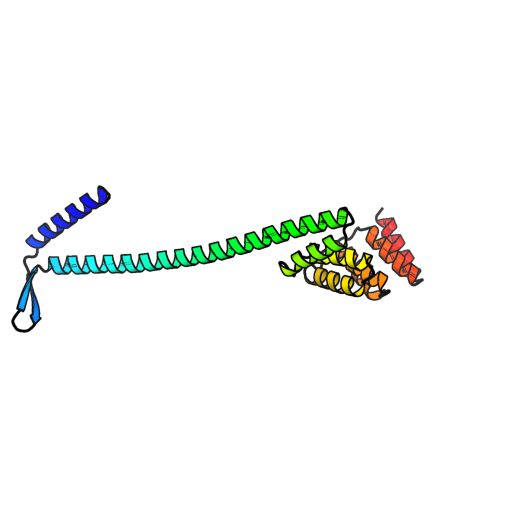440 1.00 96.94 133 ARG A O 1
ATOM 1057 N N . GLU A 1 134 ? -1.173 -3.295 -15.790 1.00 93.94 134 GLU A N 1
ATOM 1058 C CA . GLU A 1 134 ? -1.355 -4.462 -16.671 1.00 93.94 134 GLU A CA 1
ATOM 1059 C C . GLU A 1 134 ? -2.566 -4.310 -17.607 1.00 93.94 134 GLU A C 1
ATOM 1061 O O . GLU A 1 134 ? -2.557 -4.835 -18.718 1.00 93.94 134 GLU A O 1
ATOM 1066 N N . GLN A 1 135 ? -3.583 -3.545 -17.200 1.00 94.69 135 GLN A N 1
ATOM 1067 C CA . GLN A 1 135 ? -4.717 -3.166 -18.050 1.00 94.69 135 GLN A CA 1
ATOM 1068 C C . GLN A 1 135 ? -4.419 -2.006 -19.014 1.00 94.69 135 GLN A C 1
ATOM 1070 O O . GLN A 1 135 ? -5.267 -1.673 -19.841 1.00 94.69 135 GLN A O 1
ATOM 1075 N N . GLY A 1 136 ? -3.227 -1.410 -18.935 1.00 94.88 136 GLY A N 1
ATOM 1076 C CA . GLY A 1 136 ? -2.768 -0.328 -19.807 1.00 94.88 136 GLY A CA 1
ATOM 1077 C C . GLY A 1 136 ? -3.031 1.086 -19.284 1.00 94.88 136 GLY A C 1
ATOM 1078 O O . GLY A 1 136 ? -2.627 2.042 -19.941 1.00 94.88 136 GLY A O 1
ATOM 1079 N N . ASP A 1 137 ? -3.653 1.248 -18.113 1.00 97.00 137 ASP A N 1
ATOM 1080 C CA . ASP A 1 137 ? -3.896 2.562 -17.499 1.00 97.00 137 ASP A CA 1
ATOM 1081 C C . ASP A 1 137 ? -2.696 2.965 -16.623 1.00 97.00 137 ASP A C 1
ATOM 1083 O O . ASP A 1 137 ? -2.688 2.875 -15.392 1.00 97.00 137 ASP A O 1
ATOM 1087 N N . ILE A 1 138 ? -1.613 3.354 -17.297 1.00 97.38 138 ILE A N 1
ATOM 1088 C CA . ILE A 1 138 ? -0.331 3.675 -16.658 1.00 97.38 138 ILE A CA 1
ATOM 1089 C C . ILE A 1 138 ? -0.452 4.948 -15.806 1.00 97.38 138 ILE A C 1
ATOM 1091 O O . ILE A 1 138 ? 0.193 5.067 -14.766 1.00 97.38 138 ILE A O 1
ATOM 1095 N N . GLU A 1 139 ? -1.283 5.908 -16.214 1.00 97.88 139 GLU A N 1
ATOM 1096 C CA . GLU A 1 139 ? -1.538 7.148 -15.477 1.00 97.88 139 GLU A CA 1
ATOM 1097 C C . GLU A 1 139 ? -2.107 6.872 -14.087 1.00 97.88 139 GLU A C 1
ATOM 1099 O O . GLU A 1 139 ? -1.586 7.387 -13.093 1.00 97.88 139 GLU A O 1
ATOM 1104 N N . ARG A 1 140 ? -3.144 6.035 -14.006 1.00 97.88 140 ARG A N 1
ATOM 1105 C CA . ARG A 1 140 ? -3.752 5.675 -12.727 1.00 97.88 140 ARG A CA 1
ATOM 1106 C C . ARG A 1 140 ? -2.827 4.802 -11.886 1.00 97.88 140 ARG A C 1
ATOM 1108 O O . ARG A 1 140 ? -2.773 4.976 -10.668 1.00 97.88 140 ARG A O 1
ATOM 1115 N N . ALA A 1 141 ? -2.084 3.886 -12.508 1.00 98.44 141 ALA A N 1
ATOM 1116 C CA . ALA A 1 141 ? -1.077 3.094 -11.805 1.00 98.44 141 ALA A CA 1
ATOM 1117 C C . ALA A 1 141 ? -0.017 3.983 -11.138 1.00 98.44 141 ALA A C 1
ATOM 1119 O O . ALA A 1 141 ? 0.259 3.817 -9.948 1.00 98.44 141 ALA A O 1
ATOM 1120 N N . LEU A 1 142 ? 0.474 4.990 -11.869 1.00 98.38 142 LEU A N 1
ATOM 1121 C CA . LEU A 1 142 ? 1.444 5.957 -11.366 1.00 98.38 142 LEU A CA 1
ATOM 1122 C C . LEU A 1 142 ? 0.912 6.718 -10.148 1.00 98.38 142 LEU A C 1
ATOM 1124 O O . LEU A 1 142 ? 1.631 6.863 -9.161 1.00 98.38 142 LEU A O 1
ATOM 1128 N N . GLU A 1 143 ? -0.339 7.183 -10.182 1.00 98.31 143 GLU A N 1
ATOM 1129 C CA . GLU A 1 143 ? -0.964 7.859 -9.037 1.00 98.31 143 GLU A CA 1
ATOM 1130 C C . GLU A 1 143 ? -1.032 6.944 -7.802 1.00 98.31 143 GLU A C 1
ATOM 1132 O O . GLU A 1 143 ? -0.694 7.352 -6.686 1.00 98.31 143 GLU A O 1
ATOM 1137 N N . LEU A 1 144 ? -1.434 5.686 -8.001 1.00 98.50 144 LEU A N 1
ATOM 1138 C CA . LEU A 1 144 ? -1.550 4.700 -6.928 1.00 98.50 144 LEU A CA 1
ATOM 1139 C C . LEU A 1 144 ? -0.188 4.369 -6.307 1.00 98.50 144 LEU A C 1
ATOM 1141 O O . LEU A 1 144 ? -0.067 4.362 -5.078 1.00 98.50 144 LEU A O 1
ATOM 1145 N N . HIS A 1 145 ? 0.842 4.142 -7.126 1.00 98.62 145 HIS A N 1
ATOM 1146 C CA . HIS A 1 145 ? 2.191 3.868 -6.635 1.00 98.62 145 HIS A CA 1
ATOM 1147 C C . HIS A 1 145 ? 2.834 5.094 -5.983 1.00 98.62 145 HIS A C 1
ATOM 1149 O O . HIS A 1 145 ? 3.491 4.941 -4.952 1.00 98.62 145 HIS A O 1
ATOM 1155 N N . LEU A 1 146 ? 2.600 6.308 -6.496 1.00 98.44 146 LEU A N 1
ATOM 1156 C CA . LEU A 1 146 ? 3.043 7.542 -5.842 1.00 98.44 146 LEU A CA 1
ATOM 1157 C C . LEU A 1 146 ? 2.445 7.672 -4.440 1.00 98.44 146 LEU A C 1
ATOM 1159 O O . LEU A 1 146 ? 3.203 7.814 -3.482 1.00 98.44 146 LEU A O 1
ATOM 1163 N N . ARG A 1 147 ? 1.123 7.507 -4.284 1.00 98.50 147 ARG A N 1
ATOM 1164 C CA . ARG A 1 147 ? 0.490 7.490 -2.950 1.00 98.50 147 ARG A CA 1
ATOM 1165 C C . ARG A 1 147 ? 1.068 6.401 -2.052 1.00 98.50 147 ARG A C 1
ATOM 1167 O O . ARG A 1 147 ? 1.299 6.636 -0.868 1.00 98.50 147 ARG A O 1
ATOM 1174 N N . ALA A 1 148 ? 1.307 5.206 -2.589 1.00 98.38 148 ALA A N 1
ATOM 1175 C CA . ALA A 1 148 ? 1.881 4.107 -1.818 1.00 98.38 148 ALA A CA 1
ATOM 1176 C C . ALA A 1 148 ? 3.288 4.446 -1.291 1.00 98.38 148 ALA A C 1
ATOM 1178 O O . ALA A 1 148 ? 3.595 4.146 -0.135 1.00 98.38 148 ALA A O 1
ATOM 1179 N N . VAL A 1 149 ? 4.120 5.099 -2.111 1.00 97.88 149 VAL A N 1
ATOM 1180 C CA . VAL A 1 149 ? 5.469 5.558 -1.743 1.00 97.88 149 VAL A CA 1
ATOM 1181 C C . VAL A 1 149 ? 5.428 6.766 -0.802 1.00 97.88 149 VAL A C 1
ATOM 1183 O O . VAL A 1 149 ? 6.266 6.854 0.088 1.00 97.88 149 VAL A O 1
ATOM 1186 N N . GLU A 1 150 ? 4.456 7.671 -0.925 1.00 98.00 150 GLU A N 1
ATOM 1187 C CA . GLU A 1 150 ? 4.261 8.768 0.037 1.00 98.00 150 GLU A CA 1
ATOM 1188 C C . GLU A 1 150 ? 3.955 8.241 1.444 1.00 98.00 150 GLU A C 1
ATOM 1190 O O . GLU A 1 150 ? 4.484 8.749 2.432 1.00 98.00 150 GLU A O 1
ATOM 1195 N N . ILE A 1 151 ? 3.128 7.195 1.542 1.00 97.94 151 ILE A N 1
ATOM 1196 C CA . ILE A 1 151 ? 2.761 6.577 2.822 1.00 97.94 151 ILE A CA 1
ATOM 1197 C C . ILE A 1 151 ? 3.904 5.718 3.372 1.00 97.94 151 ILE A C 1
ATOM 1199 O O . ILE A 1 151 ? 4.158 5.721 4.577 1.00 97.94 151 ILE A O 1
ATOM 1203 N N . SER A 1 152 ? 4.577 4.951 2.511 1.00 96.88 152 SER A N 1
ATOM 1204 C CA . SER A 1 152 ? 5.681 4.070 2.899 1.00 96.88 152 SER A CA 1
ATOM 1205 C C . SER A 1 152 ? 6.857 4.217 1.926 1.00 96.88 152 SER A C 1
ATOM 1207 O O . SER A 1 152 ? 6.977 3.446 0.969 1.00 96.88 152 SER A O 1
ATOM 1209 N N . PRO A 1 153 ? 7.756 5.189 2.181 1.00 95.88 153 PRO A N 1
ATOM 1210 C CA . PRO A 1 153 ? 8.840 5.542 1.263 1.00 95.88 153 PRO A CA 1
ATOM 1211 C C . PRO A 1 153 ? 9.851 4.431 0.989 1.00 95.88 153 PRO A C 1
ATOM 1213 O O . PRO A 1 153 ? 10.531 4.496 -0.031 1.00 95.88 153 PRO A O 1
ATOM 1216 N N . GLU A 1 154 ? 9.961 3.450 1.881 1.00 94.12 154 GLU A N 1
ATOM 1217 C CA . GLU A 1 154 ? 10.915 2.334 1.812 1.00 94.12 154 GLU A CA 1
ATOM 1218 C C . GLU A 1 154 ? 10.255 1.021 1.354 1.00 94.12 154 GLU A C 1
ATOM 1220 O O . GLU A 1 154 ? 10.898 -0.028 1.314 1.00 94.12 154 GLU A O 1
ATOM 1225 N N . ASN A 1 155 ? 8.960 1.040 1.006 1.00 95.38 155 ASN A N 1
ATOM 1226 C CA . ASN A 1 155 ? 8.282 -0.160 0.533 1.00 95.38 155 ASN A CA 1
ATOM 1227 C C . ASN A 1 155 ? 8.798 -0.558 -0.856 1.00 95.38 155 ASN A C 1
ATOM 1229 O O . ASN A 1 155 ? 8.454 0.061 -1.864 1.00 95.38 155 ASN A O 1
ATOM 1233 N N . LEU A 1 156 ? 9.590 -1.631 -0.908 1.00 95.25 156 LEU A N 1
ATOM 1234 C CA . LEU A 1 156 ? 10.216 -2.106 -2.142 1.00 95.25 156 LEU A CA 1
ATOM 1235 C C . LEU A 1 156 ? 9.201 -2.432 -3.245 1.00 95.25 156 LEU A C 1
ATOM 1237 O O . LEU A 1 156 ? 9.452 -2.105 -4.399 1.00 95.25 156 LEU A O 1
ATOM 1241 N N . ASN A 1 157 ? 8.051 -3.032 -2.916 1.00 95.81 157 ASN A N 1
ATOM 1242 C CA . ASN A 1 157 ? 7.039 -3.371 -3.923 1.00 95.81 157 ASN A CA 1
ATOM 1243 C C . ASN A 1 157 ? 6.460 -2.108 -4.571 1.00 95.81 157 ASN A C 1
ATOM 1245 O O . ASN A 1 157 ? 6.324 -2.058 -5.790 1.00 95.81 157 ASN A O 1
ATOM 1249 N N . SER A 1 158 ? 6.169 -1.081 -3.768 1.00 97.62 158 SER A N 1
ATOM 1250 C CA . SER A 1 158 ? 5.692 0.215 -4.259 1.00 97.62 158 SER A CA 1
ATOM 1251 C C . SER A 1 158 ? 6.750 0.936 -5.091 1.00 97.62 158 SER A C 1
ATOM 1253 O O . SER A 1 158 ? 6.424 1.488 -6.136 1.00 97.62 158 SER A O 1
ATOM 1255 N N . LEU A 1 159 ? 8.018 0.908 -4.665 1.00 97.50 159 LEU A N 1
ATOM 1256 C CA . LEU A 1 159 ? 9.121 1.519 -5.412 1.00 97.50 159 LEU A CA 1
ATOM 1257 C C . LEU A 1 159 ? 9.367 0.815 -6.750 1.00 97.50 159 LEU A C 1
ATOM 1259 O O . LEU A 1 159 ? 9.568 1.483 -7.760 1.00 97.50 159 LEU A O 1
ATOM 1263 N N . TYR A 1 160 ? 9.323 -0.520 -6.784 1.00 97.38 160 TYR A N 1
ATOM 1264 C CA . TYR A 1 160 ? 9.420 -1.269 -8.036 1.00 97.38 160 TYR A CA 1
ATOM 1265 C C . TYR A 1 160 ? 8.240 -0.966 -8.961 1.00 97.38 160 TYR A C 1
ATOM 1267 O O . TYR A 1 160 ? 8.466 -0.710 -10.140 1.00 97.38 160 TYR A O 1
ATOM 1275 N N . GLY A 1 161 ? 7.015 -0.928 -8.423 1.00 97.69 161 GLY A N 1
ATOM 1276 C CA . GLY A 1 161 ? 5.827 -0.534 -9.180 1.00 97.69 161 GLY A CA 1
ATOM 1277 C C . GLY A 1 161 ? 5.961 0.871 -9.771 1.00 97.69 161 GLY A C 1
ATOM 1278 O O . GLY A 1 161 ? 5.704 1.058 -10.955 1.00 97.69 161 GLY A O 1
ATOM 1279 N N . LEU A 1 162 ? 6.465 1.827 -8.990 1.00 98.12 162 LEU A N 1
ATOM 1280 C CA . LEU A 1 162 ? 6.711 3.196 -9.439 1.00 98.12 162 LEU A CA 1
ATOM 1281 C C . LEU A 1 162 ? 7.800 3.278 -10.526 1.00 98.12 162 LEU A C 1
ATOM 1283 O O . LEU A 1 162 ? 7.652 4.014 -11.500 1.00 98.12 162 LEU A O 1
ATOM 1287 N N . ALA A 1 163 ? 8.888 2.514 -10.385 1.00 97.56 163 ALA A N 1
ATOM 1288 C CA . ALA A 1 163 ? 9.936 2.435 -11.401 1.00 97.56 163 ALA A CA 1
ATOM 1289 C C . ALA A 1 163 ? 9.415 1.821 -12.713 1.00 97.56 163 ALA A C 1
ATOM 1291 O O . ALA A 1 163 ? 9.789 2.276 -13.792 1.00 97.56 163 ALA A O 1
ATOM 1292 N N . ASP A 1 164 ? 8.533 0.819 -12.634 1.00 97.69 164 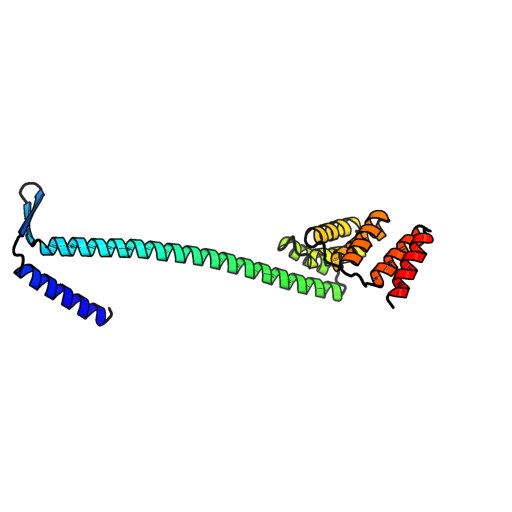ASP A N 1
ATOM 1293 C CA . ASP A 1 164 ? 7.867 0.228 -13.801 1.00 97.69 164 ASP A CA 1
ATOM 1294 C C . ASP A 1 164 ? 6.960 1.244 -14.508 1.00 97.69 164 ASP A C 1
ATOM 1296 O O . ASP A 1 164 ? 6.984 1.328 -15.735 1.00 97.69 164 ASP A O 1
ATOM 1300 N N . ASP A 1 165 ? 6.225 2.071 -13.759 1.00 98.06 165 ASP A N 1
ATOM 1301 C CA . ASP A 1 165 ? 5.394 3.131 -14.344 1.00 98.06 165 ASP A CA 1
ATOM 1302 C C . ASP A 1 165 ? 6.243 4.206 -15.031 1.00 98.06 165 ASP A C 1
ATOM 1304 O O . ASP A 1 165 ? 5.929 4.639 -16.142 1.00 98.06 165 ASP A O 1
ATOM 1308 N N . TYR A 1 166 ? 7.347 4.633 -14.405 1.00 97.94 166 TYR A N 1
ATOM 1309 C CA . TYR A 1 166 ? 8.268 5.585 -15.030 1.00 97.94 166 TYR A CA 1
ATOM 1310 C C . TYR A 1 166 ? 8.933 5.011 -16.278 1.00 97.94 166 TYR A C 1
ATOM 1312 O O . TYR A 1 166 ? 9.065 5.738 -17.265 1.00 97.94 166 TYR A O 1
ATOM 1320 N N . CYS A 1 167 ? 9.281 3.723 -16.266 1.00 96.06 167 CYS A N 1
ATOM 1321 C CA . CYS A 1 167 ? 9.778 3.021 -17.442 1.00 96.06 167 CYS A CA 1
ATOM 1322 C C . CYS A 1 167 ? 8.736 3.025 -18.568 1.00 96.06 167 CYS A C 1
ATOM 1324 O O . CYS A 1 167 ? 9.051 3.421 -19.692 1.00 96.06 167 CYS A O 1
ATOM 1326 N N . ALA A 1 168 ? 7.484 2.674 -18.256 1.00 95.75 168 ALA A N 1
ATOM 1327 C CA . ALA A 1 168 ? 6.386 2.629 -19.219 1.00 95.75 168 ALA A CA 1
ATOM 1328 C C . ALA A 1 168 ? 6.057 4.011 -19.816 1.00 95.75 168 ALA A C 1
ATOM 1330 O O . ALA A 1 168 ? 5.709 4.112 -20.990 1.00 95.75 168 ALA A O 1
ATOM 1331 N N . LYS A 1 169 ? 6.234 5.091 -19.042 1.00 95.62 169 LYS A N 1
ATOM 1332 C CA . LYS A 1 169 ? 6.102 6.483 -19.516 1.00 95.62 169 LYS A CA 1
ATOM 1333 C C . LYS A 1 169 ? 7.381 7.065 -20.131 1.00 95.62 169 LYS A C 1
ATOM 1335 O O . LYS A 1 169 ? 7.389 8.243 -20.482 1.00 95.62 169 LYS A O 1
ATOM 1340 N N . ALA A 1 170 ? 8.461 6.287 -20.217 1.00 94.62 170 ALA A N 1
ATOM 1341 C CA . ALA A 1 170 ? 9.781 6.729 -20.667 1.00 94.62 170 ALA A CA 1
ATOM 1342 C C . ALA A 1 170 ? 10.351 7.944 -19.891 1.00 94.62 170 ALA A C 1
ATOM 1344 O O . ALA A 1 170 ? 11.109 8.751 -20.432 1.00 94.62 170 ALA A O 1
ATOM 1345 N N . ILE A 1 171 ? 10.021 8.084 -18.600 1.00 96.19 171 ILE A N 1
ATOM 1346 C CA . ILE A 1 171 ? 10.541 9.149 -17.725 1.00 96.19 171 ILE A CA 1
ATOM 1347 C C . ILE A 1 171 ? 11.843 8.670 -17.071 1.00 96.19 171 ILE A C 1
ATOM 1349 O O . ILE A 1 171 ? 11.902 8.364 -15.879 1.00 96.19 171 ILE A O 1
ATOM 1353 N N . ILE A 1 172 ? 12.907 8.632 -17.873 1.00 95.50 172 ILE A N 1
ATOM 1354 C CA . ILE A 1 172 ? 14.191 8.008 -17.523 1.00 95.50 172 ILE A CA 1
ATOM 1355 C C . ILE A 1 172 ? 14.802 8.552 -16.225 1.00 95.50 172 ILE A C 1
ATOM 1357 O O . ILE A 1 172 ? 15.237 7.784 -15.371 1.00 95.50 172 ILE A O 1
ATOM 1361 N N . LYS A 1 173 ? 14.802 9.879 -16.038 1.00 96.12 173 LYS A N 1
ATOM 1362 C CA . LYS A 1 173 ? 15.406 10.504 -14.851 1.00 96.12 173 LYS A CA 1
ATOM 1363 C C . LYS A 1 173 ? 14.779 9.987 -13.550 1.00 96.12 173 LYS A C 1
ATOM 1365 O O . LYS A 1 173 ? 15.494 9.576 -12.645 1.00 96.12 173 LYS A O 1
ATOM 1370 N N . LYS A 1 174 ? 13.443 9.968 -13.483 1.00 97.38 174 LYS A N 1
ATOM 1371 C CA . LYS A 1 174 ? 12.713 9.514 -12.291 1.00 97.38 174 LYS A CA 1
ATOM 1372 C C . LYS A 1 174 ? 12.796 8.001 -12.101 1.00 97.38 174 LYS A C 1
ATOM 1374 O O . LYS A 1 174 ? 12.785 7.533 -10.964 1.00 97.38 174 LYS A O 1
ATOM 1379 N N . GLU A 1 175 ? 12.887 7.241 -13.192 1.00 97.81 175 GLU A N 1
ATOM 1380 C CA . GLU A 1 175 ? 13.137 5.801 -13.128 1.00 97.81 175 GLU A CA 1
ATOM 1381 C C . GLU A 1 175 ? 14.474 5.511 -12.430 1.00 97.81 175 GLU A C 1
ATOM 1383 O O . GLU A 1 175 ? 14.492 4.747 -11.466 1.00 97.81 175 GLU A O 1
ATOM 1388 N N . ILE A 1 176 ? 15.566 6.165 -12.851 1.00 96.00 176 ILE A N 1
ATOM 1389 C CA . ILE A 1 176 ? 16.895 5.997 -12.235 1.00 96.00 176 ILE A CA 1
ATOM 1390 C C . ILE A 1 176 ? 16.869 6.420 -10.766 1.00 96.00 176 ILE A C 1
ATOM 1392 O O . ILE A 1 176 ? 17.263 5.622 -9.923 1.00 96.00 176 ILE A O 1
ATOM 1396 N N . GLU A 1 177 ? 16.333 7.602 -10.441 1.00 96.31 177 GLU A N 1
ATOM 1397 C CA . GLU A 1 177 ? 16.214 8.078 -9.050 1.00 96.31 177 GLU A CA 1
ATOM 1398 C C . GLU A 1 177 ? 15.461 7.066 -8.163 1.00 96.31 177 GLU A C 1
ATOM 1400 O O . GLU A 1 177 ? 15.851 6.785 -7.027 1.00 96.31 177 GLU A O 1
ATOM 1405 N N . THR A 1 178 ? 14.391 6.463 -8.690 1.00 97.25 178 THR A N 1
ATOM 1406 C CA . THR A 1 178 ? 13.608 5.455 -7.960 1.00 97.25 178 THR A CA 1
ATOM 1407 C C . THR A 1 178 ? 14.393 4.150 -7.788 1.00 97.25 178 THR A C 1
ATOM 1409 O O . THR A 1 178 ? 14.363 3.552 -6.712 1.00 97.25 178 THR A O 1
ATOM 1412 N N . LEU A 1 179 ? 15.125 3.705 -8.814 1.00 96.56 179 LEU A N 1
ATOM 1413 C CA . LEU A 1 179 ? 15.977 2.514 -8.744 1.00 96.56 179 LEU A CA 1
ATOM 1414 C C . LEU A 1 179 ? 17.175 2.706 -7.804 1.00 96.56 179 LEU A C 1
ATOM 1416 O O . LEU A 1 179 ? 17.537 1.783 -7.077 1.00 96.56 179 LEU A O 1
ATOM 1420 N N . GLU A 1 180 ? 17.769 3.894 -7.768 1.00 94.19 180 GLU A N 1
ATOM 1421 C CA . GLU A 1 180 ? 18.819 4.244 -6.810 1.00 94.19 180 GLU A CA 1
ATOM 1422 C C . GLU A 1 180 ? 18.286 4.194 -5.379 1.00 94.19 180 GLU A C 1
ATOM 1424 O O . GLU A 1 180 ? 18.905 3.560 -4.526 1.00 94.19 180 GLU A O 1
ATOM 1429 N N . LYS A 1 181 ? 17.084 4.728 -5.137 1.00 95.19 181 LYS A N 1
ATOM 1430 C CA . LYS A 1 181 ? 16.410 4.613 -3.837 1.00 95.19 181 LYS A CA 1
ATOM 1431 C C . LYS A 1 181 ? 16.155 3.157 -3.433 1.00 95.19 181 LYS A C 1
ATOM 1433 O O . LYS A 1 181 ? 16.379 2.788 -2.283 1.00 95.19 181 LYS A O 1
ATOM 1438 N N . ILE A 1 182 ? 15.749 2.296 -4.370 1.00 95.50 182 ILE A N 1
ATOM 1439 C CA . ILE A 1 182 ? 15.637 0.848 -4.111 1.00 95.50 182 ILE A CA 1
ATOM 1440 C C . ILE A 1 182 ? 16.994 0.273 -3.697 1.00 95.50 182 ILE A C 1
ATOM 1442 O O . ILE A 1 182 ? 17.048 -0.554 -2.792 1.00 95.50 182 ILE A O 1
ATOM 1446 N N . LEU A 1 183 ? 18.088 0.700 -4.332 1.00 92.31 183 LEU A N 1
ATOM 1447 C CA . LEU A 1 183 ? 19.439 0.256 -3.992 1.00 92.31 183 LEU A CA 1
ATOM 1448 C C . LEU A 1 183 ? 19.910 0.795 -2.630 1.00 92.31 183 LEU A C 1
ATOM 1450 O O . LEU A 1 183 ? 20.745 0.169 -1.990 1.00 92.31 183 LEU A O 1
ATOM 1454 N N . GLU A 1 184 ? 19.401 1.925 -2.146 1.00 90.56 184 GLU A N 1
ATOM 1455 C CA . GLU A 1 184 ? 19.697 2.395 -0.787 1.00 90.56 184 GLU A CA 1
ATOM 1456 C C . GLU A 1 184 ? 19.096 1.467 0.276 1.00 90.56 184 GLU A C 1
ATOM 1458 O O . GLU A 1 184 ? 19.779 1.133 1.252 1.00 90.56 184 GLU A O 1
ATOM 1463 N N . THR A 1 185 ? 17.853 1.019 0.054 1.00 87.50 185 THR A N 1
ATOM 1464 C CA . THR A 1 185 ? 17.123 0.086 0.928 1.00 87.50 185 THR A CA 1
ATOM 1465 C C . THR A 1 185 ? 17.625 -1.356 0.779 1.00 87.50 185 THR A C 1
ATOM 1467 O O . THR A 1 185 ? 17.888 -2.029 1.774 1.00 87.50 185 THR A O 1
ATOM 1470 N N . ASP A 1 186 ? 17.817 -1.828 -0.455 1.00 85.25 186 ASP A N 1
ATOM 1471 C CA . ASP A 1 186 ? 18.351 -3.148 -0.804 1.00 85.25 186 ASP A CA 1
ATOM 1472 C C . ASP A 1 186 ? 19.692 -3.007 -1.540 1.00 85.25 186 ASP A C 1
ATOM 1474 O O . ASP A 1 186 ? 19.817 -3.174 -2.759 1.00 85.25 186 ASP A O 1
ATOM 1478 N N . ARG A 1 187 ? 20.737 -2.724 -0.754 1.00 80.19 187 ARG A N 1
ATOM 1479 C CA . ARG A 1 187 ? 22.104 -2.445 -1.235 1.00 80.19 187 ARG A CA 1
ATOM 1480 C C . ARG A 1 187 ? 22.720 -3.527 -2.094 1.00 80.19 187 ARG A C 1
ATOM 1482 O O . ARG A 1 187 ? 23.699 -3.236 -2.783 1.00 80.19 187 ARG A O 1
ATOM 1489 N N . LYS A 1 188 ? 22.199 -4.751 -2.063 1.00 77.62 188 LYS A N 1
ATOM 1490 C CA . LYS A 1 188 ? 22.778 -5.893 -2.774 1.00 77.62 188 LYS A CA 1
ATOM 1491 C C . LYS A 1 188 ? 21.882 -6.444 -3.874 1.00 77.62 188 LYS A C 1
ATOM 1493 O O . LYS A 1 188 ? 22.296 -7.419 -4.485 1.00 77.62 188 LYS A O 1
ATOM 1498 N N . SER A 1 189 ? 20.746 -5.814 -4.183 1.00 87.19 189 SER A N 1
ATOM 1499 C CA . SER A 1 189 ? 19.820 -6.309 -5.205 1.00 87.19 189 SER A CA 1
ATOM 1500 C C . SER A 1 189 ? 20.473 -6.406 -6.592 1.00 87.19 189 SER A C 1
ATOM 1502 O O . SER A 1 189 ? 20.701 -5.373 -7.237 1.00 87.19 189 SER A O 1
ATOM 1504 N N . PRO A 1 190 ? 20.744 -7.618 -7.122 1.00 90.19 190 PRO A N 1
ATOM 1505 C CA . PRO A 1 190 ? 21.241 -7.758 -8.488 1.00 90.19 190 PRO A CA 1
ATOM 1506 C C . PRO A 1 190 ? 20.163 -7.324 -9.483 1.00 90.19 190 PRO A C 1
ATOM 1508 O O . PRO A 1 190 ? 20.470 -6.712 -10.500 1.00 90.19 190 PRO A O 1
ATOM 1511 N N . ARG A 1 191 ? 18.887 -7.566 -9.143 1.00 91.88 191 ARG A N 1
ATOM 1512 C CA . ARG A 1 191 ? 17.715 -7.154 -9.925 1.00 91.88 191 ARG A CA 1
ATOM 1513 C C . ARG A 1 191 ? 17.724 -5.652 -10.208 1.00 91.88 191 ARG A C 1
ATOM 1515 O O . ARG A 1 191 ? 17.583 -5.257 -11.360 1.00 91.88 191 ARG A O 1
ATOM 1522 N N . THR A 1 192 ? 17.922 -4.823 -9.187 1.00 93.75 192 THR A N 1
ATOM 1523 C CA . THR A 1 192 ? 17.961 -3.362 -9.351 1.00 93.75 192 THR A CA 1
ATOM 1524 C C . THR A 1 192 ? 19.145 -2.919 -10.199 1.00 93.75 192 THR A C 1
ATOM 1526 O O . THR A 1 192 ? 18.973 -2.092 -11.089 1.00 93.75 192 THR A O 1
ATOM 1529 N N . LEU A 1 193 ? 20.332 -3.504 -9.996 1.00 93.75 193 LEU A N 1
ATOM 1530 C CA . LEU A 1 193 ? 21.499 -3.189 -10.826 1.00 93.75 193 LEU A CA 1
ATOM 1531 C C . LEU A 1 193 ? 21.290 -3.577 -12.297 1.00 93.75 193 LEU A C 1
ATOM 1533 O O . LEU A 1 193 ? 21.669 -2.809 -13.178 1.00 93.75 193 LEU A O 1
ATOM 1537 N N . TYR A 1 194 ? 20.659 -4.723 -12.576 1.00 94.19 194 TYR A N 1
ATOM 1538 C CA . TYR A 1 194 ? 20.298 -5.104 -13.943 1.00 94.19 194 TYR A CA 1
ATOM 1539 C C . TYR A 1 194 ? 19.370 -4.078 -14.590 1.00 94.19 194 TYR A C 1
ATOM 1541 O O . TYR A 1 194 ? 19.616 -3.682 -15.726 1.00 94.19 194 TYR A O 1
ATOM 1549 N N . ARG A 1 195 ? 18.359 -3.607 -13.853 1.00 95.31 195 ARG A N 1
ATOM 1550 C CA . ARG A 1 195 ? 17.435 -2.579 -14.340 1.00 95.31 195 ARG A CA 1
ATOM 1551 C C . ARG A 1 195 ? 18.133 -1.254 -14.613 1.00 95.31 195 ARG A C 1
ATOM 1553 O O . ARG A 1 195 ? 17.964 -0.709 -15.692 1.00 95.31 195 ARG A O 1
ATOM 1560 N N . ILE A 1 196 ? 18.965 -0.765 -13.691 1.00 95.25 196 ILE A N 1
ATOM 1561 C CA . ILE A 1 196 ? 19.743 0.470 -13.897 1.00 95.25 196 ILE A CA 1
ATOM 1562 C C . ILE A 1 196 ? 20.634 0.337 -15.143 1.00 95.25 196 I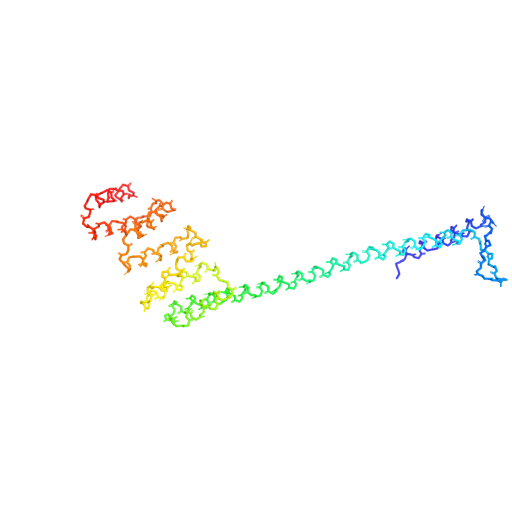LE A C 1
ATOM 1564 O O . ILE A 1 196 ? 20.675 1.242 -15.973 1.00 95.25 196 ILE A O 1
ATOM 1568 N N . ARG A 1 197 ? 21.306 -0.811 -15.316 1.00 95.25 197 ARG A N 1
ATOM 1569 C CA . ARG A 1 197 ? 22.110 -1.093 -16.515 1.00 95.25 197 ARG A CA 1
ATOM 1570 C C . ARG A 1 197 ? 21.263 -1.039 -17.786 1.00 95.25 197 ARG A C 1
ATOM 1572 O O . ARG A 1 197 ? 21.703 -0.465 -18.772 1.00 95.25 197 ARG A O 1
ATOM 1579 N N . GLU A 1 198 ? 20.074 -1.634 -17.773 1.00 95.25 198 GLU A N 1
ATOM 1580 C CA . GLU A 1 198 ? 19.136 -1.595 -18.899 1.00 95.25 198 GLU A CA 1
ATOM 1581 C C . GLU A 1 198 ? 18.692 -0.164 -19.226 1.00 95.25 198 GLU A C 1
ATOM 1583 O O . GLU A 1 198 ? 18.617 0.200 -20.398 1.00 95.25 198 GLU A O 1
ATOM 1588 N N . VAL A 1 199 ? 18.476 0.682 -18.214 1.00 96.19 199 VAL A N 1
ATOM 1589 C CA . VAL A 1 199 ? 18.193 2.105 -18.439 1.00 96.19 199 VAL A CA 1
ATOM 1590 C C . VAL A 1 199 ? 19.363 2.805 -19.136 1.00 96.19 199 VAL A C 1
ATOM 1592 O O . VAL A 1 199 ? 19.139 3.490 -20.129 1.00 96.19 199 VAL A O 1
ATOM 1595 N N . TYR A 1 200 ? 20.606 2.602 -18.687 1.00 96.44 200 TYR A N 1
ATOM 1596 C CA . TYR A 1 200 ? 21.772 3.213 -19.341 1.00 96.44 200 TYR A CA 1
ATOM 1597 C C . TYR A 1 200 ? 22.045 2.661 -20.742 1.00 96.44 200 TYR A C 1
ATOM 1599 O O . TYR A 1 200 ? 22.466 3.417 -21.612 1.00 96.44 200 TYR A O 1
ATOM 1607 N N . LEU A 1 201 ? 21.754 1.380 -20.989 1.00 95.12 201 LEU A N 1
ATOM 1608 C CA . LEU A 1 201 ? 21.806 0.803 -22.335 1.00 95.12 201 LEU A CA 1
ATOM 1609 C C . LEU A 1 201 ? 20.799 1.481 -23.272 1.00 95.12 201 LEU A C 1
ATOM 1611 O O . LEU A 1 201 ? 21.157 1.795 -24.398 1.00 95.12 201 LEU A O 1
ATOM 1615 N N . ARG A 1 202 ? 19.573 1.771 -22.809 1.00 93.69 202 ARG A N 1
ATOM 1616 C CA . ARG A 1 202 ? 18.583 2.538 -23.594 1.00 93.69 202 ARG A CA 1
ATOM 1617 C C . ARG A 1 202 ? 19.022 3.978 -23.885 1.00 93.69 202 ARG A C 1
ATOM 1619 O O . ARG A 1 202 ? 18.499 4.583 -24.814 1.00 93.69 202 ARG A O 1
ATOM 1626 N N . LEU A 1 203 ? 19.930 4.529 -23.078 1.00 94.06 203 LEU A N 1
ATOM 1627 C CA . LEU A 1 203 ? 20.504 5.867 -23.251 1.00 94.06 203 LEU A CA 1
ATOM 1628 C C . LEU A 1 203 ? 21.808 5.875 -24.066 1.00 94.06 203 LEU A C 1
ATOM 1630 O O . LEU A 1 203 ? 22.364 6.951 -24.272 1.00 94.06 203 LEU A O 1
ATOM 1634 N N . ASP A 1 204 ? 22.323 4.707 -24.466 1.00 95.69 204 ASP A N 1
ATOM 1635 C CA . ASP A 1 204 ? 23.664 4.540 -25.042 1.00 95.69 204 ASP A CA 1
ATOM 1636 C C . ASP A 1 204 ? 24.800 5.126 -24.164 1.00 95.69 204 ASP A C 1
ATOM 1638 O O . ASP A 1 204 ? 25.881 5.468 -24.652 1.00 95.69 204 ASP A O 1
ATOM 1642 N N . ASP A 1 205 ? 24.596 5.216 -22.841 1.00 95.94 205 ASP A N 1
ATOM 1643 C CA . ASP A 1 205 ? 25.620 5.646 -21.880 1.00 95.94 205 ASP A CA 1
ATOM 1644 C C . ASP A 1 205 ? 26.511 4.461 -21.488 1.00 95.94 205 ASP A C 1
ATOM 1646 O O . ASP A 1 205 ? 26.390 3.846 -20.423 1.00 95.94 205 ASP A O 1
ATOM 1650 N N . TRP A 1 206 ? 27.444 4.139 -22.380 1.00 95.25 206 TRP A N 1
ATOM 1651 C CA . TRP A 1 206 ? 28.400 3.048 -22.197 1.00 95.25 206 TRP A CA 1
ATOM 1652 C C . TRP A 1 206 ? 29.279 3.214 -20.955 1.00 95.25 206 TRP A C 1
ATOM 1654 O O . TRP A 1 206 ? 29.692 2.210 -20.368 1.00 95.25 206 TRP A O 1
ATOM 1664 N N . THR A 1 207 ? 29.550 4.453 -20.529 1.00 96.56 207 THR A N 1
ATOM 1665 C CA . THR A 1 207 ? 30.349 4.706 -19.325 1.00 96.56 207 THR A CA 1
ATOM 1666 C C . THR A 1 207 ? 29.635 4.198 -18.078 1.00 96.56 207 THR A C 1
ATOM 1668 O O . THR A 1 207 ? 30.161 3.329 -17.376 1.00 96.56 207 THR A O 1
ATOM 1671 N N . SER A 1 208 ? 28.390 4.625 -17.874 1.00 95.38 208 SER A N 1
ATOM 1672 C CA . SER A 1 208 ? 27.572 4.174 -16.750 1.00 95.38 208 SER A CA 1
ATOM 1673 C C . SER A 1 208 ? 27.245 2.677 -16.825 1.00 95.38 208 SER A C 1
ATOM 1675 O O . SER A 1 208 ? 27.230 1.996 -15.797 1.00 95.38 208 SER A O 1
ATOM 1677 N N . VAL A 1 209 ? 27.052 2.116 -18.029 1.00 96.12 209 VAL A N 1
ATOM 1678 C CA . VAL A 1 209 ? 26.858 0.664 -18.216 1.00 96.12 209 VAL A CA 1
ATOM 1679 C C . VAL A 1 209 ? 28.044 -0.133 -17.678 1.00 96.12 209 VAL A C 1
ATOM 1681 O O . VAL A 1 209 ? 27.840 -1.090 -16.927 1.00 96.12 209 VAL A O 1
ATOM 1684 N N . VAL A 1 210 ? 29.277 0.243 -18.035 1.00 95.81 210 VAL A N 1
ATOM 1685 C CA . VAL A 1 210 ? 30.488 -0.448 -17.564 1.00 95.81 210 VAL A CA 1
ATOM 1686 C C . VAL A 1 210 ? 30.610 -0.347 -16.045 1.00 95.81 210 VAL A C 1
ATOM 1688 O O . VAL A 1 210 ? 30.911 -1.350 -15.392 1.00 95.81 210 VAL A O 1
ATOM 1691 N N . ASP A 1 211 ? 30.327 0.817 -15.465 1.00 94.00 211 ASP A N 1
ATOM 1692 C CA . ASP A 1 211 ? 30.381 1.014 -14.016 1.00 94.00 211 ASP A CA 1
ATOM 1693 C C . ASP A 1 211 ? 29.363 0.145 -13.273 1.00 94.00 211 ASP A C 1
ATOM 1695 O O . ASP A 1 211 ? 29.697 -0.519 -12.285 1.00 94.00 211 ASP A O 1
ATOM 1699 N N . VAL A 1 212 ? 28.122 0.087 -13.762 1.00 93.19 212 VAL A N 1
ATOM 1700 C CA . VAL A 1 212 ? 27.084 -0.776 -13.185 1.00 93.19 212 VAL A CA 1
ATOM 1701 C C . VAL A 1 212 ? 27.439 -2.251 -13.373 1.00 93.19 212 VAL A C 1
ATOM 1703 O O . VAL A 1 212 ? 27.287 -3.037 -12.437 1.00 93.19 212 VAL A O 1
ATOM 1706 N N . GLN A 1 213 ? 27.985 -2.635 -14.529 1.00 93.81 213 GLN A N 1
ATOM 1707 C CA . GLN A 1 213 ? 28.424 -4.005 -14.790 1.00 93.81 213 GLN A CA 1
ATOM 1708 C C . GLN A 1 213 ? 29.546 -4.436 -13.834 1.00 93.81 213 GLN A C 1
ATOM 1710 O O . GLN A 1 213 ? 29.505 -5.551 -13.312 1.00 93.81 213 GLN A O 1
ATOM 1715 N N . ARG A 1 214 ? 30.510 -3.554 -13.536 1.00 93.50 214 ARG A N 1
ATOM 1716 C CA . ARG A 1 214 ? 31.546 -3.811 -12.519 1.00 93.50 214 ARG A CA 1
ATOM 1717 C C . ARG A 1 214 ? 30.936 -4.004 -11.134 1.00 93.50 214 ARG A C 1
ATOM 1719 O O . ARG A 1 214 ? 31.299 -4.956 -10.449 1.00 93.50 214 ARG A O 1
ATOM 1726 N N . LYS A 1 215 ? 29.987 -3.144 -10.736 1.00 90.94 215 LYS A N 1
ATOM 1727 C CA . LYS A 1 215 ? 29.257 -3.284 -9.460 1.00 90.94 215 LYS A CA 1
ATOM 1728 C C . LYS A 1 215 ? 28.512 -4.617 -9.375 1.00 90.94 215 LYS A C 1
ATOM 1730 O O . LYS A 1 215 ? 28.423 -5.180 -8.290 1.00 90.94 215 LYS A O 1
ATOM 1735 N N . LEU A 1 216 ? 27.981 -5.108 -10.493 1.00 89.50 216 LEU A N 1
ATOM 1736 C CA . LEU A 1 216 ? 27.225 -6.355 -10.560 1.00 89.50 216 LEU A CA 1
ATOM 1737 C C . LEU A 1 216 ? 28.141 -7.579 -10.429 1.00 89.50 216 LEU A C 1
ATOM 1739 O O . LEU A 1 216 ? 27.857 -8.455 -9.620 1.00 89.50 216 LEU A O 1
ATOM 1743 N N . ILE A 1 217 ? 29.270 -7.597 -11.147 1.00 87.94 217 ILE A N 1
ATOM 1744 C CA . ILE A 1 217 ? 30.270 -8.678 -11.072 1.00 87.94 217 ILE A CA 1
ATOM 1745 C C . ILE A 1 217 ? 30.928 -8.731 -9.689 1.00 87.94 217 ILE A C 1
ATOM 1747 O O . ILE A 1 217 ? 31.098 -9.810 -9.143 1.00 87.94 217 ILE A O 1
ATOM 1751 N N . ALA A 1 218 ? 31.255 -7.582 -9.091 1.00 85.56 218 ALA A N 1
ATOM 1752 C CA . ALA A 1 218 ? 31.894 -7.518 -7.773 1.00 85.56 218 ALA A CA 1
ATOM 1753 C C . ALA A 1 218 ? 30.998 -7.988 -6.605 1.00 85.56 218 ALA A C 1
ATOM 1755 O O . ALA A 1 218 ? 31.447 -8.005 -5.459 1.00 85.56 218 ALA A O 1
ATOM 1756 N N . ARG A 1 219 ? 29.719 -8.289 -6.865 1.00 75.06 219 ARG A N 1
ATOM 1757 C CA . ARG A 1 219 ? 28.722 -8.701 -5.865 1.00 75.06 219 ARG A CA 1
ATOM 1758 C C . ARG A 1 219 ? 28.254 -10.155 -6.027 1.00 75.06 219 ARG A C 1
ATOM 1760 O O . ARG A 1 219 ? 27.436 -10.583 -5.213 1.00 75.06 219 ARG A O 1
ATOM 1767 N N . ILE A 1 220 ? 28.740 -10.861 -7.053 1.00 58.69 220 ILE A N 1
ATOM 1768 C CA . ILE A 1 220 ? 28.600 -12.316 -7.258 1.00 58.69 220 ILE A CA 1
ATOM 1769 C C . ILE A 1 220 ? 29.769 -13.003 -6.553 1.00 58.69 220 ILE A C 1
ATOM 1771 O O . ILE A 1 220 ? 29.513 -14.024 -5.881 1.00 58.69 220 ILE A O 1
#

Radius of gyration: 38.88 Å; chains: 1; bounding box: 76×48×103 Å

Foldseek 3Di:
DDPVVVVVVVVVVVVLVVVCVVQVDWDWDDDDPPDTDTHGVSVVVVVVVVVVVVVVVVVVVVVVVVVVVVVVVVVVVVVVLVVLVVVLVVLQVVLVVCVVVVVLVSNLVSLVVSCVSPVQPLVSLLVNLVSCVVVVNLVSSLVSLVSSCVSPVQPLSSLVSNLVSCVVVVVLVVNLVSLVSPCVNVVLDLVSLVVNLVSCVVVVVVVVNVVSVVVNVVSD

pLDDT: mean 88.54, std 9.08, range [52.38, 98.62]

Secondary structure (DSSP, 8-state):
--HHHHHHHHHHHHHHHHHHHH---EEEEEEETTEEEEEEHHHHHHHHHHHHHHHHHHHHHHHHHHHHHHHHHHHHHHHHHHHHHHHHHHHHHHHHHHHHTT-HHHHHHHHHHHHHH-TT-HHHHHHHHHHHHHTT-HHHHHHHHHHHHHH-TT-HHHHHHHHHHHHHTT-HHHHHHHHHHHHHHSTT-HHHHHHHHHHHHHTT-HHHHHHHHHHHHTT-

Organism: NCBI:txid408172

Sequence (220 aa):
VSFKSIIIFIFFVLLSVYFSFLNPHEVDIHFAQGRSFHLPMIVLFLGSVLLGILIAGFLHGTLSIKKFLRNLKTAGHVKRQNQTNRKSEALLEAAENFSECGYLSKSISAYEKVLNMSPNNVNALTRLGNIVREQGDIERALELHLRAVEISPENLNSLYGLADDYCAKAIIKKEIETLEKILETDRKSPRTLYRIREVYLRLDDWTSVVDVQRKLIARI